Protein AF-A0A812RTJ1-F1 (afdb_monomer_lite)

Structure (mmCIF, N/CA/C/O backbone):
data_AF-A0A812RTJ1-F1
#
_entry.id   AF-A0A812RTJ1-F1
#
loop_
_atom_site.group_PDB
_atom_site.id
_atom_site.type_symbol
_atom_site.label_atom_id
_atom_site.label_alt_id
_atom_site.label_comp_id
_atom_site.label_asym_id
_atom_site.label_entity_id
_atom_site.label_seq_id
_atom_site.pdbx_PDB_ins_code
_atom_site.Cartn_x
_atom_site.Cartn_y
_atom_site.Cartn_z
_atom_site.occupancy
_atom_site.B_iso_or_equiv
_atom_site.auth_seq_id
_atom_site.auth_comp_id
_atom_site.auth_asym_id
_atom_site.auth_atom_id
_atom_site.pdbx_PDB_model_num
ATOM 1 N N . MET A 1 1 ? -7.345 -23.093 25.925 1.00 28.44 1 MET A N 1
ATOM 2 C CA . MET A 1 1 ? -5.955 -22.608 26.034 1.00 28.44 1 MET A CA 1
ATOM 3 C C . MET A 1 1 ? -5.434 -22.456 24.622 1.00 28.44 1 MET A C 1
ATOM 5 O O . MET A 1 1 ? -5.294 -23.461 23.944 1.00 28.44 1 MET A O 1
ATOM 9 N N . VAL A 1 2 ? -5.296 -21.222 24.142 1.00 28.12 2 VAL A N 1
ATOM 10 C CA . VAL A 1 2 ? -4.740 -20.940 22.812 1.00 28.12 2 VAL A CA 1
ATOM 11 C C . VAL A 1 2 ? -3.238 -20.809 23.012 1.00 28.12 2 VAL A C 1
ATOM 13 O O . VAL A 1 2 ? -2.806 -19.924 23.749 1.00 28.12 2 VAL A O 1
ATOM 16 N N . GLU A 1 3 ? -2.457 -21.726 22.445 1.00 28.28 3 GLU A N 1
ATOM 17 C CA . GLU A 1 3 ? -0.999 -21.626 22.463 1.00 28.28 3 GLU A CA 1
ATOM 18 C C . GLU A 1 3 ? -0.592 -20.314 21.791 1.00 28.28 3 GLU A C 1
ATOM 20 O O . GLU A 1 3 ? -0.808 -20.092 20.597 1.00 28.28 3 GLU A O 1
ATOM 25 N N . CYS A 1 4 ? -0.040 -19.405 22.592 1.00 29.67 4 CYS A N 1
ATOM 26 C CA . CYS A 1 4 ? 0.541 -18.167 22.113 1.00 29.67 4 CYS A CA 1
ATOM 27 C C . CYS A 1 4 ? 1.889 -18.522 21.473 1.00 29.67 4 CYS A C 1
ATOM 29 O O . CYS A 1 4 ? 2.929 -18.504 22.127 1.00 29.67 4 CYS A O 1
ATOM 31 N N . GLY A 1 5 ? 1.853 -18.947 20.208 1.00 35.03 5 GLY A N 1
ATOM 32 C CA . GLY A 1 5 ? 3.055 -19.217 19.427 1.00 35.03 5 GLY A CA 1
ATOM 33 C C . GLY A 1 5 ? 3.886 -17.942 19.309 1.00 35.03 5 GLY A C 1
ATOM 34 O O . GLY A 1 5 ? 3.464 -16.976 18.671 1.00 35.03 5 GLY A O 1
ATOM 35 N N . ALA A 1 6 ? 5.051 -17.923 19.952 1.00 38.94 6 ALA A N 1
ATOM 36 C CA . ALA A 1 6 ? 6.029 -16.860 19.783 1.00 38.94 6 ALA A CA 1
ATOM 37 C C . ALA A 1 6 ? 6.521 -16.860 18.325 1.00 38.94 6 ALA A C 1
ATOM 39 O O . ALA A 1 6 ? 7.033 -17.863 17.826 1.00 38.94 6 ALA A O 1
ATOM 40 N N . TYR A 1 7 ? 6.342 -15.738 17.626 1.00 45.91 7 TYR A N 1
ATOM 41 C CA . TYR A 1 7 ? 6.762 -15.581 16.235 1.00 45.91 7 TYR A CA 1
ATOM 42 C C . TYR A 1 7 ? 8.299 -15.523 16.146 1.00 45.91 7 TYR A C 1
ATOM 44 O O . TYR A 1 7 ? 8.921 -14.602 16.677 1.00 45.91 7 TYR A O 1
ATOM 52 N N . CYS A 1 8 ? 8.914 -16.490 15.462 1.00 39.28 8 CYS A N 1
ATOM 53 C CA . CYS A 1 8 ? 10.361 -16.592 15.238 1.00 39.28 8 CYS A CA 1
ATOM 54 C C . CYS A 1 8 ? 10.684 -16.603 13.733 1.00 39.28 8 CYS A C 1
ATOM 56 O O . CYS A 1 8 ? 9.846 -16.994 12.919 1.00 39.28 8 CYS A O 1
ATOM 58 N N . MET A 1 9 ? 11.890 -16.161 13.353 1.00 43.03 9 MET A N 1
ATOM 59 C CA . MET A 1 9 ? 12.404 -16.390 11.995 1.00 43.03 9 MET A CA 1
ATOM 60 C C . MET A 1 9 ? 12.626 -17.887 11.817 1.00 43.03 9 MET A C 1
ATOM 62 O O . MET A 1 9 ? 13.135 -18.518 12.735 1.00 43.03 9 MET A O 1
ATOM 66 N N . LEU A 1 10 ? 12.284 -18.448 10.662 1.00 43.69 10 LEU A N 1
ATOM 67 C CA . LEU A 1 10 ? 12.689 -19.809 10.331 1.00 43.69 10 LEU A CA 1
ATOM 68 C C . LEU A 1 10 ? 13.968 -19.749 9.490 1.00 43.69 10 LEU A C 1
ATOM 70 O O . LEU A 1 10 ? 14.026 -19.011 8.505 1.00 43.69 10 LEU A O 1
ATOM 74 N N . ASP A 1 11 ? 15.006 -20.481 9.888 1.00 45.28 11 ASP A N 1
ATOM 75 C CA . ASP A 1 11 ? 16.217 -20.627 9.079 1.00 45.28 11 ASP A CA 1
ATOM 76 C C . ASP A 1 11 ? 15.928 -21.399 7.769 1.00 45.28 11 ASP A C 1
ATOM 78 O O . ASP A 1 11 ? 14.810 -21.854 7.509 1.00 45.28 11 ASP A O 1
ATOM 82 N N . LYS A 1 12 ? 16.944 -21.574 6.912 1.00 41.06 12 LYS A N 1
ATOM 83 C CA . LYS A 1 12 ? 16.804 -22.330 5.649 1.00 41.06 12 LYS A CA 1
ATOM 84 C C . LYS A 1 12 ? 16.374 -23.795 5.855 1.00 41.06 12 LYS A C 1
ATOM 86 O O . LYS A 1 12 ? 15.945 -24.423 4.890 1.00 41.06 12 LYS A O 1
ATOM 91 N N . ALA A 1 13 ? 16.491 -24.321 7.074 1.00 43.53 13 ALA A N 1
ATOM 92 C CA . ALA A 1 13 ? 16.069 -25.656 7.483 1.00 43.53 13 ALA A CA 1
ATOM 93 C C . ALA A 1 13 ? 14.714 -25.665 8.226 1.00 43.53 13 ALA A C 1
ATOM 95 O O . ALA A 1 13 ? 14.213 -26.738 8.551 1.00 43.53 13 ALA A O 1
ATOM 96 N N . GLY A 1 14 ? 14.086 -24.504 8.443 1.00 46.88 14 GLY A N 1
ATOM 97 C CA . GLY A 1 14 ? 12.792 -24.379 9.107 1.00 46.88 14 GLY A CA 1
ATOM 98 C C . GLY A 1 14 ? 12.855 -24.196 10.627 1.00 46.88 14 GLY A C 1
ATOM 99 O O . GLY A 1 14 ? 11.823 -24.362 11.273 1.00 46.88 14 GLY A O 1
ATOM 100 N N . HIS A 1 15 ? 14.011 -23.874 11.219 1.00 47.31 15 HIS A N 1
ATOM 101 C CA . HIS A 1 15 ? 14.150 -23.738 12.675 1.00 47.31 15 HIS A CA 1
ATOM 102 C C . HIS A 1 15 ? 13.979 -22.298 13.182 1.00 47.31 15 HIS A C 1
ATOM 104 O O . HIS A 1 15 ? 14.508 -21.375 12.561 1.00 47.31 15 HIS A O 1
ATOM 110 N N . PRO A 1 16 ? 13.344 -22.106 14.356 1.00 48.31 16 PRO A N 1
ATOM 111 C CA . PRO A 1 16 ? 13.294 -20.831 15.071 1.00 48.31 16 PRO A CA 1
ATOM 112 C C . PRO A 1 16 ? 14.677 -20.199 15.306 1.00 48.31 16 PRO A C 1
ATOM 114 O O . PRO A 1 16 ? 15.502 -20.747 16.033 1.00 48.31 16 PRO A O 1
ATOM 117 N N . ALA A 1 17 ? 14.912 -19.008 14.761 1.00 45.09 17 ALA A N 1
ATOM 118 C CA . ALA A 1 17 ? 16.099 -18.188 14.978 1.00 45.09 17 ALA A CA 1
ATOM 119 C C . ALA A 1 17 ? 15.727 -16.855 15.650 1.00 45.09 17 ALA A C 1
ATOM 121 O O . ALA A 1 17 ? 14.734 -16.207 15.296 1.00 45.09 17 ALA A O 1
ATOM 122 N N . ALA A 1 18 ? 16.530 -16.443 16.636 1.00 43.53 18 ALA A N 1
ATOM 123 C CA . ALA A 1 18 ? 16.368 -15.166 17.323 1.00 43.53 18 ALA A CA 1
ATOM 124 C C . ALA A 1 18 ? 16.845 -14.004 16.439 1.00 43.53 18 ALA A C 1
ATOM 126 O O . ALA A 1 18 ? 17.802 -14.136 15.676 1.00 43.53 18 ALA A O 1
ATOM 127 N N . PHE A 1 19 ? 16.206 -12.841 16.572 1.00 49.31 19 PHE A N 1
ATOM 128 C CA . PHE A 1 19 ? 16.665 -11.626 15.904 1.00 49.31 19 PHE A CA 1
ATOM 129 C C . PHE A 1 19 ? 17.957 -11.138 16.561 1.00 49.31 19 PHE A C 1
ATOM 131 O O . PHE A 1 19 ? 17.927 -10.542 17.637 1.00 49.31 19 PHE A O 1
ATOM 138 N N . SER A 1 20 ? 19.094 -11.358 15.907 1.00 39.94 20 SER A N 1
ATOM 139 C CA . SER A 1 20 ? 20.307 -10.615 16.222 1.00 39.94 20 SER A CA 1
ATOM 140 C C . SER A 1 20 ? 20.193 -9.204 15.632 1.00 39.94 20 SER A C 1
ATOM 142 O O . SER A 1 20 ? 20.212 -9.028 14.418 1.00 39.94 20 SER A O 1
ATOM 144 N N . ASP A 1 21 ? 20.090 -8.223 16.525 1.00 44.44 21 ASP A N 1
ATOM 145 C CA . ASP A 1 21 ? 20.293 -6.783 16.321 1.00 44.44 21 ASP A CA 1
ATOM 146 C C . ASP A 1 21 ? 19.248 -5.985 15.496 1.00 44.44 21 ASP A C 1
ATOM 148 O O . ASP A 1 21 ? 19.068 -6.114 14.285 1.00 44.44 21 ASP A O 1
ATOM 152 N N . SER A 1 22 ? 18.590 -5.046 16.186 1.00 47.69 22 SER A N 1
ATOM 153 C CA . SER A 1 22 ? 17.555 -4.133 15.674 1.00 47.69 22 SER A CA 1
ATOM 154 C C . SER A 1 22 ? 18.000 -3.209 14.528 1.00 47.69 22 SER A C 1
ATOM 156 O O . SER A 1 22 ? 17.155 -2.717 13.774 1.00 47.69 22 SER A O 1
ATOM 158 N N . ARG A 1 23 ? 19.311 -2.972 14.368 1.00 38.72 23 ARG A N 1
ATOM 159 C CA . ARG A 1 23 ? 19.866 -2.138 13.284 1.00 38.72 23 ARG A CA 1
ATOM 160 C C . ARG A 1 23 ? 19.827 -2.846 11.930 1.00 38.72 23 ARG A C 1
ATOM 162 O O . ARG A 1 23 ? 19.517 -2.212 10.922 1.00 38.72 23 ARG A O 1
ATOM 169 N N . ILE A 1 24 ? 20.044 -4.161 11.925 1.00 45.53 24 ILE A N 1
ATOM 170 C CA . ILE A 1 24 ? 19.994 -5.000 10.720 1.00 45.53 24 ILE A CA 1
ATOM 171 C C . ILE A 1 24 ? 18.556 -5.055 10.184 1.00 45.53 24 ILE A C 1
ATOM 173 O O . ILE A 1 24 ? 18.334 -4.971 8.979 1.00 45.53 24 ILE A O 1
ATOM 177 N N . SER A 1 25 ? 17.555 -5.082 11.071 1.00 51.53 25 SER A N 1
ATOM 178 C CA . SER A 1 25 ? 16.130 -5.063 10.702 1.00 51.53 25 SER A CA 1
ATOM 179 C C . SER A 1 25 ? 15.679 -3.750 10.033 1.00 51.53 25 SER A C 1
ATOM 181 O O . SER A 1 25 ? 14.845 -3.780 9.132 1.00 51.53 25 SER A O 1
ATOM 183 N N . GLN A 1 26 ? 16.241 -2.596 10.413 1.00 50.78 26 GLN A N 1
ATOM 184 C CA . GLN A 1 26 ? 15.876 -1.305 9.804 1.00 50.78 26 GLN A CA 1
ATOM 185 C C . GLN A 1 26 ? 16.560 -1.068 8.457 1.00 50.78 26 GLN A C 1
ATOM 187 O O . GLN A 1 26 ? 15.899 -0.645 7.512 1.00 50.78 26 GLN A O 1
ATOM 192 N N . GLN A 1 27 ? 17.861 -1.365 8.353 1.00 50.72 27 GLN A N 1
ATOM 193 C CA . GLN A 1 27 ? 18.590 -1.258 7.084 1.00 50.72 27 GLN A CA 1
ATOM 194 C C . GLN A 1 27 ? 18.072 -2.263 6.049 1.00 50.72 27 GLN A C 1
ATOM 196 O O . GLN A 1 27 ? 17.922 -1.912 4.884 1.00 50.72 27 GLN A O 1
ATOM 201 N N . SER A 1 28 ? 17.717 -3.480 6.475 1.00 63.44 28 SER A N 1
ATOM 202 C CA . SER A 1 28 ? 17.047 -4.444 5.592 1.00 63.44 28 SER A CA 1
ATOM 203 C C . SER A 1 28 ? 15.638 -3.998 5.194 1.00 63.44 28 SER A C 1
ATOM 205 O O . SER A 1 28 ? 15.206 -4.304 4.088 1.00 63.44 28 SER A O 1
ATOM 207 N N . GLY A 1 29 ? 14.936 -3.245 6.049 1.00 69.69 29 GLY A N 1
ATOM 208 C CA . GLY A 1 29 ? 13.631 -2.657 5.742 1.00 69.69 29 GLY A CA 1
ATOM 209 C C . GLY A 1 29 ? 13.671 -1.683 4.572 1.00 69.69 29 GLY A C 1
ATOM 210 O O . GLY A 1 29 ? 13.017 -1.926 3.562 1.00 69.69 29 GLY A O 1
ATOM 211 N N . SER A 1 30 ? 14.486 -0.631 4.667 1.00 71.94 30 SER A N 1
ATOM 212 C CA . SER A 1 30 ? 14.575 0.384 3.608 1.00 71.94 30 SER A CA 1
ATOM 213 C C . SER A 1 30 ? 15.153 -0.166 2.303 1.00 71.94 30 SER A C 1
ATOM 215 O O . SER A 1 30 ? 14.707 0.205 1.219 1.00 71.94 30 SER A O 1
ATOM 217 N N . GLN A 1 31 ? 16.116 -1.090 2.385 1.00 77.31 31 GLN A N 1
ATOM 218 C CA . GLN A 1 31 ? 16.643 -1.785 1.208 1.00 77.31 31 GLN A CA 1
ATOM 219 C C . GLN A 1 31 ? 15.573 -2.642 0.531 1.00 77.31 31 GLN A C 1
ATOM 221 O O . GLN A 1 31 ? 15.491 -2.668 -0.694 1.00 77.31 31 GLN A O 1
ATOM 226 N N . TYR A 1 32 ? 14.738 -3.323 1.315 1.00 81.50 32 TYR A N 1
ATOM 227 C CA . TYR A 1 32 ? 13.649 -4.131 0.786 1.00 81.50 32 TYR A CA 1
ATOM 228 C C . TYR A 1 32 ? 12.544 -3.268 0.160 1.00 81.50 32 TYR A C 1
ATOM 230 O O . TYR A 1 32 ? 12.065 -3.593 -0.924 1.00 81.50 32 TYR A O 1
ATOM 238 N N . GLU A 1 33 ? 12.179 -2.147 0.785 1.00 84.94 33 GLU A N 1
ATOM 239 C CA . GLU A 1 33 ? 11.261 -1.157 0.202 1.00 84.94 33 GLU A CA 1
ATOM 240 C C . GLU A 1 33 ? 11.794 -0.641 -1.147 1.00 84.94 33 GLU A C 1
ATOM 242 O O . GLU A 1 33 ? 11.082 -0.681 -2.152 1.00 84.94 33 GLU A O 1
ATOM 247 N N . GLY A 1 34 ? 13.075 -0.258 -1.200 1.00 83.75 34 GLY A N 1
ATOM 248 C CA . GLY A 1 34 ? 13.740 0.174 -2.433 1.00 83.75 34 GLY A CA 1
ATOM 249 C C . GLY A 1 34 ? 13.808 -0.917 -3.507 1.00 83.75 34 GLY A C 1
ATOM 250 O O . GLY A 1 34 ? 13.623 -0.629 -4.691 1.00 83.75 34 GLY A O 1
ATOM 251 N N . LEU A 1 35 ? 14.013 -2.176 -3.110 1.00 85.19 35 LEU A N 1
ATOM 252 C CA . LEU A 1 35 ? 13.975 -3.325 -4.014 1.00 85.19 35 LEU A CA 1
ATOM 253 C C . LEU A 1 35 ? 12.579 -3.507 -4.620 1.00 85.19 35 LEU A C 1
ATOM 255 O O . LEU A 1 35 ? 12.465 -3.603 -5.838 1.00 85.19 35 LEU A O 1
ATOM 259 N N . VAL A 1 36 ? 11.526 -3.539 -3.795 1.00 88.69 36 VAL A N 1
ATOM 260 C CA . VAL A 1 36 ? 10.139 -3.682 -4.271 1.00 88.69 36 VAL A CA 1
ATOM 261 C C . VAL A 1 36 ? 9.793 -2.553 -5.236 1.00 88.69 36 VAL A C 1
ATOM 263 O O . VAL A 1 36 ? 9.287 -2.827 -6.323 1.00 88.69 36 VAL A O 1
ATOM 266 N N . ALA A 1 37 ? 10.110 -1.307 -4.868 1.00 89.19 37 ALA A N 1
ATOM 267 C CA . ALA A 1 37 ? 9.892 -0.143 -5.718 1.00 89.19 37 ALA A CA 1
ATOM 268 C C . ALA A 1 37 ? 10.610 -0.297 -7.069 1.00 89.19 37 ALA A C 1
ATOM 270 O O . ALA A 1 37 ? 9.994 -0.116 -8.114 1.00 89.19 37 ALA A O 1
ATOM 271 N N . SER A 1 38 ? 11.871 -0.734 -7.065 1.00 87.81 38 SER A N 1
ATOM 272 C CA . SER A 1 38 ? 12.647 -0.948 -8.293 1.00 87.81 38 SER A CA 1
ATOM 273 C C . SER A 1 38 ? 12.054 -2.047 -9.182 1.00 87.81 38 SER A C 1
ATOM 275 O O . SER A 1 38 ? 11.914 -1.852 -10.383 1.00 87.81 38 SER A O 1
ATOM 277 N N . VAL A 1 39 ? 11.649 -3.185 -8.607 1.00 87.69 39 VAL A N 1
ATOM 278 C CA . VAL A 1 39 ? 11.063 -4.318 -9.353 1.00 87.69 39 VAL A CA 1
ATOM 279 C C . VAL A 1 39 ? 9.803 -3.911 -10.114 1.00 87.69 39 VAL A C 1
ATOM 281 O O . VAL A 1 39 ? 9.578 -4.344 -11.244 1.00 87.69 39 VAL A O 1
ATOM 284 N N . ILE A 1 40 ? 8.967 -3.082 -9.494 1.00 90.62 40 ILE A N 1
ATOM 285 C CA . ILE A 1 40 ? 7.699 -2.657 -10.090 1.00 90.62 40 ILE A CA 1
ATOM 286 C C . ILE A 1 40 ? 7.828 -1.333 -10.855 1.00 90.62 40 ILE A C 1
ATOM 288 O O . ILE A 1 40 ? 6.825 -0.843 -11.361 1.00 90.62 40 ILE A O 1
ATOM 292 N N . ASN A 1 41 ? 9.034 -0.759 -10.958 1.00 89.06 41 ASN A N 1
ATOM 293 C CA . ASN A 1 41 ? 9.267 0.602 -11.459 1.00 89.06 41 ASN A CA 1
ATOM 294 C C . ASN A 1 41 ? 8.369 1.647 -10.767 1.00 89.06 41 ASN A C 1
ATOM 296 O O . ASN A 1 41 ? 7.831 2.552 -11.402 1.00 89.06 41 ASN A O 1
ATOM 300 N N . GLY A 1 42 ? 8.154 1.467 -9.467 1.00 87.56 42 GLY A N 1
ATOM 301 C CA . GLY A 1 42 ? 7.358 2.346 -8.633 1.00 87.56 42 GLY A CA 1
ATOM 302 C C . GLY A 1 42 ? 8.216 3.373 -7.910 1.00 87.56 42 GLY A C 1
ATOM 303 O O . GLY A 1 42 ? 9.418 3.199 -7.705 1.00 87.56 42 GLY A O 1
ATOM 304 N N . HIS A 1 43 ? 7.566 4.444 -7.474 1.00 88.25 43 HIS A N 1
ATOM 305 C CA . HIS A 1 43 ? 8.202 5.504 -6.703 1.00 88.25 43 HIS A CA 1
ATOM 306 C C . HIS A 1 43 ? 7.399 5.796 -5.446 1.00 88.25 43 HIS A C 1
ATOM 308 O O . HIS A 1 43 ? 6.166 5.715 -5.460 1.00 88.25 43 HIS A O 1
ATOM 314 N N . ARG A 1 44 ? 8.103 6.182 -4.378 1.00 89.44 44 ARG A N 1
ATOM 315 C CA . ARG A 1 44 ? 7.469 6.699 -3.170 1.00 89.44 44 ARG A CA 1
ATOM 316 C C . ARG A 1 44 ? 6.703 7.975 -3.508 1.00 89.44 44 ARG A C 1
ATOM 318 O O . ARG A 1 44 ? 7.180 8.822 -4.274 1.00 89.44 44 ARG A O 1
ATOM 325 N N . ARG A 1 45 ? 5.506 8.095 -2.944 1.00 90.50 45 ARG A N 1
ATOM 326 C CA . ARG A 1 45 ? 4.629 9.258 -3.101 1.00 90.50 45 ARG A CA 1
ATOM 327 C C . ARG A 1 45 ? 3.965 9.586 -1.776 1.00 90.50 45 ARG A C 1
ATOM 329 O O . ARG A 1 45 ? 3.781 8.710 -0.931 1.00 90.50 45 ARG A O 1
ATOM 336 N N . LYS A 1 46 ? 3.538 10.838 -1.639 1.00 91.31 46 LYS A N 1
ATOM 337 C CA . LYS A 1 46 ? 2.585 11.229 -0.602 1.00 91.31 46 LYS A CA 1
ATOM 338 C C . LYS A 1 46 ? 1.182 11.190 -1.173 1.00 91.31 46 LYS A C 1
ATOM 340 O O . LYS A 1 46 ? 0.934 11.749 -2.236 1.00 91.31 46 LYS A O 1
ATOM 345 N N . LEU A 1 47 ? 0.273 10.546 -0.461 1.00 92.12 47 LEU A N 1
ATOM 346 C CA . LEU A 1 47 ? -1.155 10.596 -0.720 1.00 92.12 47 LEU A CA 1
ATOM 347 C C . LEU A 1 47 ? -1.760 11.694 0.146 1.00 92.12 47 LEU A C 1
ATOM 349 O O . LEU A 1 47 ? -1.581 11.665 1.362 1.00 92.12 47 LEU A O 1
ATOM 353 N N . LYS A 1 48 ? -2.484 12.626 -0.473 1.00 91.12 48 LYS A N 1
ATOM 354 C CA . LYS A 1 48 ? -3.205 13.695 0.220 1.00 91.12 48 LYS A CA 1
ATOM 355 C C . LYS A 1 48 ? -4.694 13.638 -0.067 1.00 91.12 48 LYS A C 1
ATOM 357 O O . LYS A 1 48 ? -5.071 13.259 -1.167 1.00 91.12 48 LYS A O 1
ATOM 362 N N . ALA A 1 49 ? -5.537 14.006 0.891 1.00 86.44 49 ALA A N 1
ATOM 363 C CA . ALA A 1 49 ? -6.972 14.185 0.660 1.00 86.44 49 ALA A CA 1
ATOM 364 C C . ALA A 1 49 ? -7.292 15.611 0.184 1.00 86.44 49 ALA A C 1
ATOM 366 O O . ALA A 1 49 ? -6.581 16.555 0.520 1.00 86.44 49 ALA A O 1
ATOM 367 N N . VAL A 1 50 ? -8.384 15.770 -0.572 1.00 85.19 50 VAL A N 1
ATOM 368 C CA . VAL A 1 50 ? -8.908 17.098 -0.951 1.00 85.19 50 VAL A CA 1
ATOM 369 C C . VAL A 1 50 ? -9.704 17.723 0.192 1.00 85.19 50 VAL A C 1
ATOM 371 O O . VAL A 1 50 ? -9.702 18.940 0.359 1.00 85.19 50 VAL A O 1
ATOM 374 N N . THR A 1 51 ? -10.411 16.902 0.969 1.00 84.31 51 THR A N 1
ATOM 375 C CA . THR A 1 51 ? -11.269 17.365 2.063 1.00 84.31 51 THR A CA 1
ATOM 376 C C . THR A 1 51 ? -10.700 16.986 3.422 1.00 84.31 51 THR A C 1
ATOM 378 O O . THR A 1 51 ? -10.161 15.887 3.589 1.00 84.31 51 THR A O 1
ATOM 381 N N . PHE A 1 52 ? -10.920 17.855 4.409 1.00 84.12 52 PHE A N 1
ATOM 382 C CA . PHE A 1 52 ? -10.563 17.620 5.808 1.00 84.12 52 PHE A CA 1
ATOM 383 C C . PHE A 1 52 ? -11.184 16.331 6.358 1.00 84.12 52 PHE A C 1
ATOM 385 O O . PHE A 1 52 ? -12.250 15.886 5.924 1.00 84.12 52 PHE A O 1
ATOM 392 N N . GLN A 1 53 ? -10.504 15.736 7.335 1.00 86.31 53 GLN A N 1
ATOM 393 C CA . GLN A 1 53 ? -11.006 14.575 8.058 1.00 86.31 53 GLN A CA 1
ATOM 394 C C . GLN A 1 53 ? -12.115 14.985 9.031 1.00 86.31 53 GLN A C 1
ATOM 396 O O . GLN A 1 53 ? -11.941 15.889 9.849 1.00 86.31 53 GLN A O 1
ATOM 401 N N . GLU A 1 54 ? -13.243 14.279 8.997 1.00 88.62 54 GLU A N 1
ATOM 402 C CA . GLU A 1 54 ? -14.322 14.505 9.956 1.00 88.62 54 GLU A CA 1
ATOM 403 C C . GLU A 1 54 ? -13.949 14.006 11.363 1.00 88.62 54 GLU A C 1
ATOM 405 O O . GLU A 1 54 ? -13.234 13.015 11.536 1.00 88.62 54 GLU A O 1
ATOM 410 N N . ALA A 1 55 ? -14.490 14.646 12.405 1.00 88.56 55 ALA A N 1
ATOM 411 C CA . ALA A 1 55 ? -14.186 14.312 13.803 1.00 88.56 55 ALA A CA 1
ATOM 412 C C . ALA A 1 55 ? -14.493 12.843 14.171 1.00 88.56 55 ALA A C 1
ATOM 414 O O . ALA A 1 55 ? -13.786 12.230 14.980 1.00 88.56 55 ALA A O 1
ATOM 415 N N . GLY A 1 56 ? -15.537 12.266 13.565 1.00 90.44 56 GLY A N 1
ATOM 416 C CA . GLY A 1 56 ? -15.893 10.857 13.735 1.00 90.44 56 GLY A CA 1
ATOM 417 C C . GLY A 1 56 ? -14.844 9.920 13.135 1.00 90.44 56 GLY A C 1
ATOM 418 O O . GLY A 1 56 ? -14.376 9.007 13.817 1.00 90.44 56 GLY A O 1
ATOM 419 N N . GLU A 1 57 ? -14.412 10.189 11.900 1.00 88.75 57 GLU A N 1
ATOM 420 C CA . GLU A 1 57 ? -13.339 9.442 11.232 1.00 88.75 57 GLU A CA 1
ATOM 421 C C . GLU A 1 57 ? -12.038 9.521 12.038 1.00 88.75 57 GLU A C 1
ATOM 423 O O . GLU A 1 57 ? -11.414 8.494 12.302 1.00 88.75 57 GLU A O 1
ATOM 428 N N . ARG A 1 58 ? -11.671 10.717 12.516 1.00 89.25 58 ARG A N 1
ATOM 429 C CA . ARG A 1 58 ? -10.484 10.926 13.355 1.00 89.25 58 ARG A CA 1
ATOM 430 C C . ARG A 1 58 ? -10.505 10.047 14.604 1.00 89.25 58 ARG A C 1
ATOM 432 O O . ARG A 1 58 ? -9.517 9.392 14.931 1.00 89.25 58 ARG A O 1
ATOM 439 N N . THR A 1 59 ? -11.645 10.003 15.291 1.00 91.19 59 THR A N 1
ATOM 440 C CA . THR A 1 59 ? -11.825 9.187 16.499 1.00 91.19 59 THR A CA 1
ATOM 441 C C . THR A 1 59 ? -11.692 7.695 16.186 1.00 91.19 59 THR A C 1
ATOM 443 O O . THR A 1 59 ? -11.049 6.960 16.938 1.00 91.19 59 THR A O 1
ATOM 446 N N . GLN A 1 60 ? -12.250 7.246 15.058 1.00 91.25 60 GLN A N 1
ATOM 447 C CA . GLN A 1 60 ? -12.116 5.863 14.595 1.00 91.25 60 GLN A CA 1
ATOM 448 C C . GLN A 1 60 ? -10.662 5.512 14.262 1.00 91.25 60 GLN A C 1
ATOM 450 O O . GLN A 1 60 ? -10.168 4.484 14.720 1.00 91.25 60 GLN A O 1
ATOM 455 N N . VAL A 1 61 ? -9.951 6.365 13.519 1.00 89.94 61 VAL A N 1
ATOM 456 C CA . VAL A 1 61 ? -8.536 6.147 13.174 1.00 89.94 61 VAL A CA 1
ATOM 457 C C . VAL A 1 61 ? -7.671 6.077 14.432 1.00 89.94 61 VAL A C 1
ATOM 459 O O . VAL A 1 61 ? -6.839 5.180 14.553 1.00 89.94 61 VAL A O 1
ATOM 462 N N . GLU A 1 62 ? -7.898 6.950 15.413 1.00 91.06 62 GLU A N 1
ATOM 463 C CA . GLU A 1 62 ? -7.180 6.899 16.691 1.00 91.06 62 GLU A CA 1
ATOM 464 C C . GLU A 1 62 ? -7.482 5.623 17.495 1.00 91.06 62 GLU A C 1
ATOM 466 O O . GLU A 1 62 ? -6.581 5.047 18.113 1.00 91.06 62 GLU A O 1
ATOM 471 N N . ALA A 1 63 ? -8.718 5.118 17.459 1.00 93.25 63 ALA A N 1
ATOM 472 C CA . ALA A 1 63 ? -9.054 3.828 18.062 1.00 93.25 63 ALA A CA 1
ATOM 473 C C . ALA A 1 63 ? -8.333 2.661 17.360 1.00 93.25 63 ALA A C 1
ATOM 475 O O . ALA A 1 63 ? -7.756 1.801 18.032 1.00 93.25 63 ALA A O 1
ATOM 476 N N . LEU A 1 64 ? -8.287 2.667 16.023 1.00 93.44 64 LEU A N 1
ATOM 477 C CA . LEU A 1 64 ? -7.560 1.669 15.234 1.00 93.44 64 LEU A CA 1
ATOM 478 C C . LEU A 1 64 ? -6.054 1.715 15.516 1.00 93.44 64 LEU A C 1
ATOM 480 O O . LEU A 1 64 ? -5.449 0.670 15.752 1.00 93.44 64 LEU A O 1
ATOM 484 N N . LYS A 1 65 ? -5.453 2.911 15.587 1.00 93.00 65 LYS A N 1
ATOM 485 C CA . LYS A 1 65 ? -4.043 3.095 15.973 1.00 93.00 65 LYS A CA 1
ATOM 486 C C . LYS A 1 65 ? -3.752 2.478 17.335 1.00 93.00 65 LYS A C 1
ATOM 488 O O . LYS A 1 65 ? -2.763 1.763 17.476 1.00 93.00 65 LYS A O 1
ATOM 493 N N . LYS A 1 66 ? -4.611 2.715 18.332 1.00 94.38 66 LYS A N 1
ATOM 494 C CA . LYS A 1 66 ? -4.467 2.121 19.671 1.00 94.38 66 LYS A CA 1
ATOM 495 C C . LYS A 1 66 ? -4.589 0.597 19.643 1.00 94.38 66 LYS A C 1
ATOM 497 O O . LYS A 1 66 ? -3.785 -0.068 20.292 1.00 94.38 66 LYS A O 1
ATOM 502 N N . SER A 1 67 ? -5.534 0.058 18.873 1.00 95.25 67 SER A N 1
ATOM 503 C CA . SER A 1 67 ? -5.730 -1.389 18.709 1.00 95.25 67 SER A CA 1
ATOM 504 C C . SER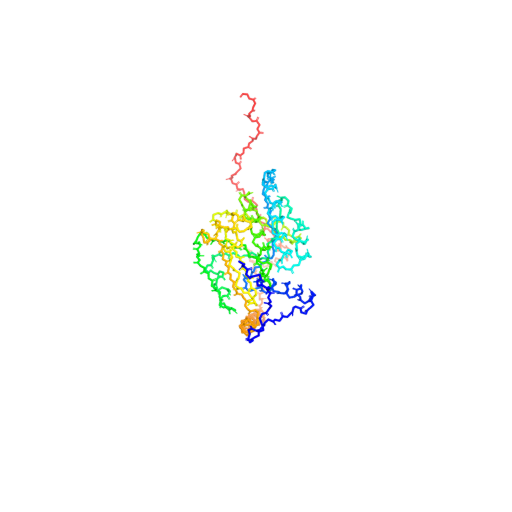 A 1 67 ? -4.513 -2.060 18.061 1.00 95.25 67 SER A C 1
ATOM 506 O O . SER A 1 67 ? -3.929 -2.987 18.621 1.00 95.25 67 SER A O 1
ATOM 508 N N . VAL A 1 68 ? -4.040 -1.516 16.936 1.00 93.94 68 VAL A N 1
ATOM 509 C CA . VAL A 1 68 ? -2.842 -1.999 16.230 1.00 93.94 68 VAL A CA 1
ATOM 510 C C . VAL A 1 68 ? -1.600 -1.859 17.107 1.00 93.94 68 VAL A C 1
ATOM 512 O O . VAL A 1 68 ? -0.773 -2.768 17.152 1.00 93.94 68 VAL A O 1
ATOM 515 N N . ALA A 1 69 ? -1.463 -0.751 17.839 1.00 93.88 69 ALA A N 1
ATOM 516 C CA . ALA A 1 69 ? -0.361 -0.566 18.771 1.00 93.88 69 ALA A CA 1
ATOM 517 C C . ALA A 1 69 ? -0.369 -1.645 19.858 1.00 93.88 69 ALA A C 1
ATOM 519 O O . ALA A 1 69 ? 0.666 -2.264 20.079 1.00 93.88 69 ALA A O 1
ATOM 520 N N . ALA A 1 70 ? -1.514 -1.907 20.497 1.00 93.81 70 ALA A N 1
ATOM 521 C CA . ALA A 1 70 ? -1.646 -2.957 21.506 1.00 93.81 70 ALA A CA 1
ATOM 522 C C . ALA A 1 70 ? -1.282 -4.340 20.940 1.00 93.81 70 ALA A C 1
ATOM 524 O O . ALA A 1 70 ? -0.464 -5.043 21.532 1.00 93.81 70 ALA A O 1
ATOM 525 N N . PHE A 1 71 ? -1.793 -4.671 19.751 1.00 92.81 71 PHE A N 1
ATOM 526 C CA . PHE A 1 71 ? -1.463 -5.910 19.048 1.00 92.81 71 PHE A CA 1
ATOM 527 C C . PHE A 1 71 ? 0.047 -6.058 18.803 1.00 92.81 71 PHE A C 1
ATOM 529 O O . PHE A 1 71 ? 0.628 -7.109 19.067 1.00 92.81 71 PHE A O 1
ATOM 536 N N . LEU A 1 72 ? 0.720 -4.999 18.343 1.00 89.38 72 LEU A N 1
ATOM 537 C CA . LEU A 1 72 ? 2.164 -5.031 18.099 1.00 89.38 72 LEU A CA 1
ATOM 538 C C . LEU A 1 72 ? 2.995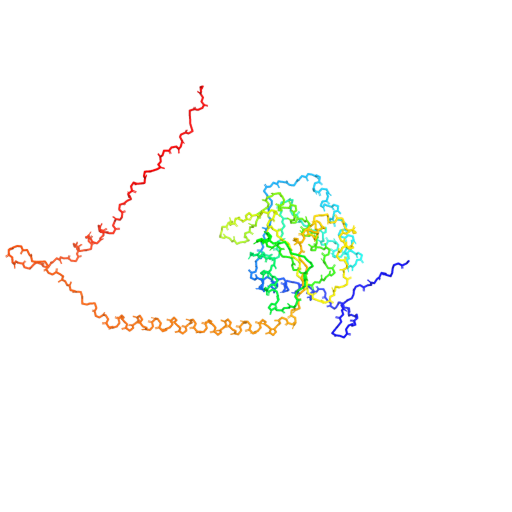 -5.073 19.386 1.00 89.38 72 LEU A C 1
ATOM 540 O O . LEU A 1 72 ? 4.074 -5.664 19.365 1.00 89.38 72 LEU A O 1
ATOM 544 N N . ARG A 1 73 ? 2.525 -4.487 20.497 1.00 90.75 73 ARG A N 1
ATOM 545 C CA . ARG A 1 73 ? 3.195 -4.640 21.803 1.00 90.75 73 ARG A CA 1
ATOM 546 C C . ARG A 1 73 ? 3.197 -6.092 22.248 1.00 90.75 73 ARG A C 1
ATOM 548 O O . ARG A 1 73 ? 4.243 -6.605 22.626 1.00 90.75 73 ARG A O 1
ATOM 555 N N . GLU A 1 74 ? 2.046 -6.750 22.134 1.00 87.44 74 GLU A N 1
ATOM 556 C CA . GLU A 1 74 ? 1.884 -8.154 22.509 1.00 87.44 74 GLU A CA 1
ATOM 557 C C . GLU A 1 74 ? 2.699 -9.089 21.604 1.00 87.44 74 GLU A C 1
ATOM 559 O O . GLU A 1 74 ? 3.328 -10.028 22.085 1.00 87.44 74 GLU A O 1
ATOM 564 N N . ARG A 1 75 ? 2.685 -8.852 20.285 1.00 83.06 75 ARG A N 1
ATOM 565 C CA . ARG A 1 75 ? 3.228 -9.809 19.305 1.00 83.06 75 ARG A CA 1
ATOM 566 C C . ARG A 1 75 ? 4.638 -9.510 18.815 1.00 83.06 75 ARG A C 1
ATOM 568 O O . ARG A 1 75 ? 5.256 -10.394 18.221 1.00 83.06 75 ARG A O 1
ATOM 575 N N . VAL A 1 76 ? 5.137 -8.292 19.013 1.00 83.19 76 VAL A N 1
ATOM 576 C CA . VAL A 1 76 ? 6.421 -7.847 18.453 1.00 83.19 76 VAL A CA 1
ATOM 577 C C . VAL A 1 76 ? 7.303 -7.196 19.511 1.00 83.19 76 VAL A C 1
ATOM 579 O O . VAL A 1 76 ? 8.354 -7.741 19.832 1.00 83.19 76 VAL A O 1
ATOM 582 N N . SER A 1 77 ? 6.930 -6.010 20.003 1.00 85.06 77 SER A N 1
ATOM 583 C CA . SER A 1 77 ? 7.642 -5.285 21.068 1.00 85.06 77 SER A CA 1
ATOM 584 C C . SER A 1 77 ? 6.911 -4.003 21.477 1.00 85.06 77 SER A C 1
ATOM 586 O O . SER A 1 77 ? 6.200 -3.394 20.672 1.00 85.06 77 SER A O 1
ATOM 588 N N . ASP A 1 78 ? 7.196 -3.505 22.683 1.00 84.94 78 ASP A N 1
ATOM 589 C CA . ASP A 1 78 ? 6.710 -2.198 23.147 1.00 84.94 78 ASP A CA 1
ATOM 590 C C . ASP A 1 78 ? 7.083 -1.050 22.203 1.00 84.94 78 ASP A C 1
ATOM 592 O O . ASP A 1 78 ? 6.243 -0.202 21.882 1.00 84.94 78 ASP A O 1
ATOM 596 N N . ASN A 1 79 ? 8.317 -1.066 21.689 1.00 85.81 79 ASN A N 1
ATOM 597 C CA . ASN A 1 79 ? 8.810 -0.083 20.725 1.00 85.81 79 ASN A CA 1
ATOM 598 C C . ASN A 1 79 ? 7.998 -0.094 19.421 1.00 85.81 79 ASN A C 1
ATOM 600 O O . ASN A 1 79 ? 7.726 0.968 18.862 1.00 85.81 79 ASN A O 1
ATOM 604 N N . ALA A 1 80 ? 7.584 -1.269 18.932 1.00 84.62 80 ALA A N 1
ATOM 605 C CA . ALA A 1 80 ? 6.736 -1.370 17.744 1.00 84.62 80 ALA A CA 1
ATOM 606 C C . ALA A 1 80 ? 5.367 -0.715 17.979 1.00 84.62 80 ALA A C 1
ATOM 608 O O . ALA A 1 80 ? 4.907 0.071 17.149 1.00 84.62 80 ALA A O 1
ATOM 609 N N . GLY A 1 81 ? 4.754 -0.959 19.141 1.00 88.00 81 GLY A N 1
ATOM 610 C CA . GLY A 1 81 ? 3.499 -0.305 19.513 1.00 88.00 81 GLY A CA 1
ATOM 611 C C . GLY A 1 81 ? 3.635 1.212 19.669 1.00 88.00 81 GLY A C 1
ATOM 612 O O . GLY A 1 81 ? 2.788 1.962 19.188 1.00 88.00 81 GLY A O 1
ATOM 613 N N . GLN A 1 82 ? 4.717 1.693 20.291 1.00 88.44 82 GLN A N 1
ATOM 614 C CA . GLN A 1 82 ? 4.988 3.132 20.406 1.00 88.44 82 GLN A CA 1
ATOM 615 C C . GLN A 1 82 ? 5.163 3.801 19.038 1.00 88.44 82 GLN A C 1
ATOM 617 O O . GLN A 1 82 ? 4.618 4.881 18.825 1.00 88.44 82 GLN A O 1
ATOM 622 N N . ARG A 1 83 ? 5.850 3.153 18.088 1.00 86.31 83 ARG A N 1
ATOM 623 C CA . ARG A 1 83 ? 6.016 3.676 16.721 1.00 86.31 83 ARG A CA 1
ATOM 624 C C . ARG A 1 83 ? 4.689 3.874 15.998 1.00 86.31 83 ARG A C 1
ATOM 626 O O . ARG A 1 83 ? 4.536 4.876 15.311 1.00 86.31 83 ARG A O 1
ATOM 633 N N . VAL A 1 84 ? 3.728 2.966 16.166 1.00 87.69 84 VAL A N 1
ATOM 634 C CA . VAL A 1 84 ? 2.393 3.123 15.561 1.00 87.69 84 VAL A CA 1
ATOM 635 C C . VAL A 1 84 ? 1.634 4.306 16.153 1.00 87.69 84 VAL A C 1
ATOM 637 O O . VAL A 1 84 ? 0.990 5.046 15.415 1.00 87.69 84 VAL A O 1
ATOM 640 N N . LEU A 1 85 ? 1.740 4.530 17.464 1.00 87.75 85 LEU A N 1
ATOM 641 C CA . LEU A 1 85 ? 1.115 5.693 18.100 1.00 87.75 85 LEU A CA 1
ATOM 642 C C . LEU A 1 85 ? 1.785 7.006 17.684 1.00 87.75 85 LEU A C 1
ATOM 644 O O . LEU A 1 85 ? 1.094 7.996 17.458 1.00 87.75 85 LEU A O 1
ATOM 648 N N . ALA A 1 86 ? 3.115 6.992 17.564 1.00 82.06 86 ALA A N 1
ATOM 649 C CA . ALA A 1 86 ? 3.916 8.143 17.167 1.00 82.06 86 ALA A CA 1
ATOM 650 C C . ALA A 1 86 ? 3.812 8.468 15.670 1.00 82.06 86 ALA A C 1
ATOM 652 O O . ALA A 1 86 ? 4.143 9.585 15.276 1.00 82.06 86 ALA A O 1
ATOM 653 N N . ARG A 1 87 ? 3.361 7.527 14.826 1.00 72.62 87 ARG A N 1
ATOM 654 C CA . ARG A 1 87 ? 3.080 7.814 13.417 1.00 72.62 87 ARG A CA 1
ATOM 655 C C . ARG A 1 87 ? 1.964 8.854 13.334 1.00 72.62 87 ARG A C 1
ATOM 657 O O . ARG A 1 87 ? 0.787 8.576 13.588 1.00 72.62 87 ARG A O 1
ATOM 664 N N . GLY A 1 88 ? 2.374 10.063 12.965 1.00 56.94 88 GLY A N 1
ATOM 665 C CA . GLY A 1 88 ? 1.500 11.109 12.476 1.00 56.94 88 GLY A CA 1
ATOM 666 C C . GLY A 1 88 ? 1.027 10.710 11.092 1.00 56.94 88 GLY A C 1
ATOM 667 O O . GLY A 1 88 ? 1.628 11.086 10.096 1.00 56.94 88 GLY A O 1
ATOM 668 N N . PHE A 1 89 ? -0.034 9.915 11.028 1.00 63.16 89 PHE A N 1
ATOM 669 C CA . PHE A 1 89 ? -0.917 10.011 9.878 1.00 63.16 89 PHE A CA 1
ATOM 670 C C . PHE A 1 89 ? -1.497 11.415 9.974 1.00 63.16 89 PHE A C 1
ATOM 672 O O . PHE A 1 89 ? -2.313 11.679 10.861 1.00 63.16 89 PHE A O 1
ATOM 679 N N . GLY A 1 90 ? -0.942 12.346 9.194 1.00 56.06 90 GLY A N 1
ATOM 680 C CA . GLY A 1 90 ? -1.489 13.690 9.119 1.00 56.06 90 GLY A CA 1
ATOM 681 C C . GLY A 1 90 ? -2.960 13.546 8.763 1.00 56.06 90 GLY A C 1
ATOM 682 O O . GLY A 1 90 ? -3.317 12.654 7.998 1.00 56.06 90 GLY A O 1
ATOM 683 N N . GLU A 1 91 ? -3.821 14.383 9.334 1.00 62.75 91 GLU A N 1
ATOM 684 C CA . GLU A 1 91 ? -5.283 14.322 9.148 1.00 62.75 91 GLU A CA 1
ATOM 685 C C . GLU A 1 91 ? -5.688 14.248 7.650 1.00 62.75 91 GLU A C 1
ATOM 687 O O . GLU A 1 91 ? -6.773 13.783 7.284 1.00 62.75 91 GLU A O 1
ATOM 692 N N . GLU A 1 92 ? -4.760 14.629 6.769 1.00 69.56 92 GLU A N 1
ATOM 693 C CA . GLU A 1 92 ? -4.909 14.701 5.325 1.00 69.56 92 GLU A CA 1
ATOM 694 C C . GLU A 1 92 ? -3.803 14.000 4.530 1.00 69.56 92 GLU A C 1
ATOM 696 O O . GLU A 1 92 ? -3.874 14.054 3.308 1.00 69.56 92 GLU A O 1
ATOM 701 N N . GLU A 1 93 ? -2.796 13.366 5.152 1.00 87.12 93 GLU A N 1
ATOM 702 C CA . GLU A 1 93 ? -1.680 12.769 4.402 1.00 87.12 93 GLU A CA 1
ATOM 703 C C . GLU A 1 93 ? -1.188 11.408 4.910 1.00 87.12 93 GLU A C 1
ATOM 705 O O . GLU A 1 93 ? -1.130 11.131 6.111 1.00 87.12 93 GLU A O 1
ATOM 710 N N . ALA A 1 94 ? -0.787 10.560 3.962 1.00 89.81 94 ALA A N 1
ATOM 711 C CA . ALA A 1 94 ? -0.114 9.292 4.213 1.00 89.81 94 ALA A CA 1
ATOM 712 C C . ALA A 1 94 ? 1.009 9.063 3.197 1.00 89.81 94 ALA A C 1
ATOM 714 O O . ALA A 1 94 ? 0.874 9.376 2.015 1.00 89.81 94 ALA A O 1
ATOM 715 N N . ASP A 1 95 ? 2.106 8.463 3.647 1.00 89.81 95 ASP A N 1
ATOM 716 C CA . ASP A 1 95 ? 3.117 7.922 2.743 1.00 89.81 95 ASP A CA 1
ATOM 717 C C . ASP A 1 95 ? 2.579 6.681 2.014 1.00 89.81 95 ASP A C 1
ATOM 719 O O . ASP A 1 95 ? 1.826 5.890 2.593 1.00 89.81 95 ASP A O 1
ATOM 723 N N . VAL A 1 96 ? 3.001 6.500 0.766 1.00 92.38 96 VAL A N 1
ATOM 724 C CA . VAL A 1 96 ? 2.840 5.264 -0.008 1.00 92.38 96 VAL A CA 1
ATOM 725 C C . VAL A 1 96 ? 4.233 4.801 -0.420 1.00 92.38 96 VAL A C 1
ATOM 727 O O . VAL A 1 96 ? 4.947 5.565 -1.077 1.00 92.38 96 VAL A O 1
ATOM 730 N N . ASP A 1 97 ? 4.627 3.579 -0.048 1.00 92.62 97 ASP A N 1
ATOM 731 C CA . ASP A 1 97 ? 6.000 3.101 -0.295 1.00 92.62 97 ASP A CA 1
ATOM 732 C C . ASP A 1 97 ? 6.334 3.070 -1.793 1.00 92.62 97 ASP A C 1
ATOM 734 O O . ASP A 1 97 ? 7.419 3.492 -2.198 1.00 92.62 97 ASP A O 1
ATOM 738 N N . ALA A 1 98 ? 5.398 2.598 -2.621 1.00 93.94 98 ALA A N 1
ATOM 739 C CA . ALA A 1 98 ? 5.517 2.639 -4.070 1.00 93.94 98 ALA A CA 1
ATOM 740 C C . ALA A 1 98 ? 4.149 2.737 -4.759 1.00 93.94 98 ALA A C 1
ATOM 742 O O . ALA A 1 98 ? 3.170 2.126 -4.336 1.00 93.94 98 ALA A O 1
ATOM 743 N N . VAL A 1 99 ? 4.089 3.474 -5.865 1.00 94.81 99 VAL A N 1
ATOM 744 C CA . VAL A 1 99 ? 2.908 3.538 -6.737 1.00 94.81 99 VAL A CA 1
ATOM 745 C C . VAL A 1 99 ? 3.193 2.800 -8.036 1.00 94.81 99 VAL A C 1
ATOM 747 O O . VAL A 1 99 ? 4.209 3.054 -8.679 1.00 94.81 99 VAL A O 1
ATOM 750 N N . PHE A 1 100 ? 2.288 1.906 -8.428 1.00 94.50 100 PHE A N 1
ATOM 751 C CA . PHE A 1 100 ? 2.347 1.182 -9.693 1.00 94.50 100 PHE A CA 1
ATOM 752 C C . PHE A 1 100 ? 1.189 1.595 -10.605 1.00 94.50 100 PHE A C 1
ATOM 754 O O . PHE A 1 100 ? 0.021 1.466 -10.234 1.00 94.50 100 PHE A O 1
ATOM 761 N N . HIS A 1 101 ? 1.501 2.058 -11.814 1.00 93.75 101 HIS A N 1
ATOM 762 C CA . HIS A 1 101 ? 0.498 2.387 -12.827 1.00 93.75 101 HIS A CA 1
ATOM 763 C C . HIS A 1 101 ? 0.266 1.186 -13.740 1.00 93.75 101 HIS A C 1
ATOM 765 O O . HIS A 1 101 ? 1.144 0.791 -14.503 1.00 93.75 101 HIS A O 1
ATOM 771 N N . GLY A 1 102 ? -0.926 0.608 -13.655 1.00 92.31 102 GLY A N 1
ATOM 772 C CA . GLY A 1 102 ? -1.294 -0.588 -14.394 1.00 92.31 102 GLY A CA 1
ATOM 773 C C . GLY A 1 102 ? -2.316 -1.429 -13.647 1.00 92.31 102 GLY A C 1
ATOM 774 O O . GLY A 1 102 ? -2.774 -1.089 -12.552 1.00 92.31 102 GLY A O 1
ATOM 775 N N . SER A 1 103 ? -2.677 -2.550 -14.259 1.00 93.00 103 SER A N 1
ATOM 776 C CA . SER A 1 103 ? -3.578 -3.506 -13.637 1.00 93.00 103 SER A CA 1
ATOM 777 C C . SER A 1 103 ? -2.851 -4.374 -12.616 1.00 93.00 103 SER A C 1
ATOM 779 O O . SER A 1 103 ? -1.628 -4.529 -12.612 1.00 93.00 103 SER A O 1
ATOM 781 N N . PHE A 1 104 ? -3.632 -5.047 -11.783 1.00 92.06 104 PHE A N 1
ATOM 782 C CA . PHE A 1 104 ? -3.123 -6.084 -10.899 1.00 92.06 104 PHE A CA 1
ATOM 783 C C . PHE A 1 104 ? -2.415 -7.235 -11.624 1.00 92.06 104 PHE A C 1
ATOM 785 O O . PHE A 1 104 ? -1.488 -7.831 -11.073 1.00 92.06 104 PHE A O 1
ATOM 792 N N . LYS A 1 105 ? -2.840 -7.548 -12.854 1.00 90.19 105 LYS A N 1
ATOM 793 C CA . LYS A 1 105 ? -2.192 -8.559 -13.693 1.00 90.19 105 LYS A CA 1
ATOM 794 C C . LYS A 1 105 ? -0.791 -8.105 -14.098 1.00 90.19 105 LYS A C 1
ATOM 796 O O . LYS A 1 105 ? 0.137 -8.908 -14.046 1.00 90.19 105 LYS A O 1
ATOM 801 N N . ASP A 1 106 ? -0.635 -6.830 -14.443 1.00 91.75 106 ASP A N 1
ATOM 802 C CA . ASP A 1 106 ? 0.655 -6.254 -14.831 1.00 91.75 106 ASP A CA 1
ATOM 803 C C . ASP A 1 106 ? 1.607 -6.205 -13.632 1.00 91.75 106 ASP A C 1
ATOM 805 O O . ASP A 1 106 ? 2.762 -6.620 -13.742 1.00 91.75 106 ASP A O 1
ATOM 809 N N . LEU A 1 107 ? 1.097 -5.804 -12.460 1.00 91.50 107 LEU A N 1
ATOM 810 C CA . LEU A 1 107 ? 1.853 -5.836 -11.208 1.00 91.50 107 LEU A CA 1
ATOM 811 C C . LEU A 1 107 ? 2.335 -7.256 -10.893 1.00 91.50 107 LEU A C 1
ATOM 813 O O . LEU A 1 107 ? 3.509 -7.469 -10.594 1.00 91.50 107 LEU A O 1
ATOM 817 N N . LEU A 1 108 ? 1.435 -8.240 -10.985 1.00 89.31 108 LEU A N 1
ATOM 818 C CA . LEU A 1 108 ? 1.773 -9.637 -10.741 1.00 89.31 108 LEU A CA 1
ATOM 819 C C . LEU A 1 108 ? 2.809 -10.145 -11.748 1.00 89.31 108 LEU A C 1
ATOM 821 O O . LEU A 1 108 ? 3.738 -10.844 -11.358 1.00 89.31 108 LEU A O 1
ATOM 825 N N . SER A 1 109 ? 2.688 -9.765 -13.022 1.00 89.19 109 SER A N 1
ATOM 826 C CA . SER A 1 109 ? 3.673 -10.105 -14.048 1.00 89.19 109 SER A CA 1
ATOM 827 C C . SER A 1 109 ? 5.054 -9.547 -13.717 1.00 89.19 109 SER A C 1
ATOM 829 O O . SER A 1 109 ? 6.034 -10.254 -13.919 1.00 89.19 109 SER A O 1
ATOM 831 N N . LYS A 1 110 ? 5.146 -8.313 -13.203 1.00 89.56 110 LYS A N 1
ATOM 832 C CA . LYS A 1 110 ? 6.417 -7.700 -12.784 1.00 89.56 110 LYS A CA 1
ATOM 833 C C . LYS A 1 110 ? 7.030 -8.417 -11.590 1.00 89.56 110 LYS A C 1
ATOM 835 O O . LYS A 1 110 ? 8.198 -8.782 -11.631 1.00 89.56 110 LYS A O 1
ATOM 840 N N . LEU A 1 111 ? 6.234 -8.692 -10.558 1.00 87.56 111 LEU A N 1
ATOM 841 C CA . LEU A 1 111 ? 6.705 -9.449 -9.395 1.00 87.56 111 LEU A CA 1
ATOM 842 C C . LEU A 1 111 ? 7.143 -10.869 -9.794 1.00 87.56 111 LEU A C 1
ATOM 844 O O . LEU A 1 111 ? 8.191 -11.332 -9.348 1.00 87.56 111 LEU A O 1
ATOM 848 N N . ASN A 1 112 ? 6.412 -11.520 -10.704 1.00 85.44 112 ASN A N 1
ATOM 849 C CA . ASN A 1 112 ? 6.728 -12.863 -11.195 1.00 85.44 112 ASN A CA 1
ATOM 850 C C . ASN A 1 112 ? 8.046 -12.981 -11.972 1.00 85.44 112 ASN A C 1
ATOM 852 O O . ASN A 1 112 ? 8.545 -14.092 -12.127 1.00 85.44 112 ASN A O 1
ATOM 856 N N . GLN A 1 113 ? 8.646 -11.866 -12.398 1.00 82.81 113 GLN A N 1
ATOM 857 C CA . GLN A 1 113 ? 9.992 -11.871 -12.984 1.00 82.81 113 GLN A CA 1
ATOM 858 C C . GLN A 1 113 ? 11.077 -12.204 -11.952 1.00 82.81 113 GLN A C 1
ATOM 860 O O . GLN A 1 113 ? 12.143 -12.679 -12.320 1.00 82.81 113 GLN A O 1
ATOM 865 N N . VAL A 1 114 ? 10.815 -11.974 -10.662 1.00 74.06 114 VAL A N 1
ATOM 866 C CA . VAL A 1 114 ? 11.815 -12.108 -9.588 1.00 74.06 114 VAL A CA 1
ATOM 867 C C . VAL A 1 114 ? 11.406 -13.085 -8.486 1.00 74.06 114 VAL A C 1
ATOM 869 O O . VAL A 1 114 ? 12.250 -13.526 -7.708 1.00 74.06 114 VAL A O 1
ATOM 872 N N . THR A 1 115 ? 10.127 -13.441 -8.380 1.00 70.75 115 THR A N 1
ATOM 873 C CA . THR A 1 115 ? 9.603 -14.314 -7.318 1.00 70.75 115 THR A CA 1
ATOM 874 C C . THR A 1 115 ? 8.272 -14.929 -7.719 1.00 70.75 115 THR A C 1
ATOM 876 O O . THR A 1 115 ? 7.535 -14.338 -8.481 1.00 70.75 115 THR A O 1
ATOM 879 N N . GLU A 1 116 ? 7.876 -16.060 -7.143 1.00 69.62 116 GLU A N 1
ATOM 880 C CA . GLU A 1 116 ? 6.494 -16.529 -7.283 1.00 69.62 116 GLU A CA 1
ATOM 881 C C . GLU A 1 116 ? 5.571 -15.691 -6.383 1.00 69.62 116 GLU A C 1
ATOM 883 O O . GLU A 1 116 ? 5.638 -15.780 -5.153 1.00 69.62 116 GLU A O 1
ATOM 888 N N . ALA A 1 117 ? 4.698 -14.884 -6.983 1.00 68.75 117 ALA A N 1
ATOM 889 C CA . ALA A 1 117 ? 3.658 -14.153 -6.274 1.00 68.75 117 ALA A CA 1
ATOM 890 C C . ALA A 1 117 ? 2.305 -14.870 -6.414 1.00 68.75 117 ALA A C 1
ATOM 892 O O . ALA A 1 117 ? 1.895 -15.295 -7.494 1.00 68.75 117 ALA A O 1
ATOM 893 N N . LYS A 1 118 ? 1.595 -15.007 -5.288 1.00 65.12 118 LYS A N 1
ATOM 894 C CA . LYS A 1 118 ? 0.257 -15.609 -5.219 1.00 65.12 118 LYS A CA 1
ATOM 895 C C . LYS A 1 118 ? -0.760 -14.539 -4.881 1.00 65.12 118 LYS A C 1
ATOM 897 O O . LYS A 1 118 ? -0.499 -13.698 -4.034 1.00 65.12 118 LYS A O 1
ATOM 902 N N . VAL A 1 119 ? -1.920 -14.597 -5.520 1.00 67.19 119 VAL A N 1
ATOM 903 C CA . VAL A 1 119 ? -3.026 -13.668 -5.291 1.00 67.19 119 VAL A CA 1
ATOM 904 C C . VAL A 1 119 ? -4.323 -14.466 -5.239 1.00 67.19 119 VAL A C 1
ATOM 906 O O . VAL A 1 119 ? -4.503 -15.394 -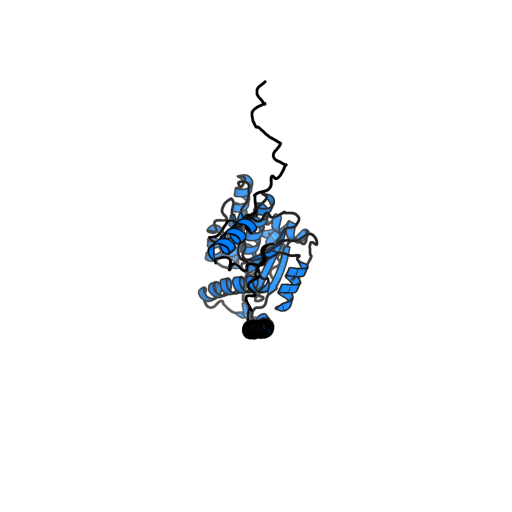6.023 1.00 67.19 119 VAL A O 1
ATOM 909 N N . LEU A 1 120 ? -5.215 -14.114 -4.311 1.00 58.97 120 LEU A N 1
ATOM 910 C CA . LEU A 1 120 ? -6.476 -14.828 -4.089 1.00 58.97 120 LEU A CA 1
ATOM 911 C C . LEU A 1 120 ? -7.622 -14.352 -5.000 1.00 58.97 120 LEU A C 1
ATOM 913 O O . LEU A 1 120 ? -8.453 -15.166 -5.389 1.00 58.97 120 LEU A O 1
ATOM 917 N N . ALA A 1 121 ? -7.671 -13.064 -5.355 1.00 63.72 121 ALA A N 1
ATOM 918 C CA . ALA A 1 121 ? -8.688 -12.478 -6.233 1.00 63.72 121 ALA A CA 1
ATOM 919 C C . ALA A 1 121 ? -8.172 -11.172 -6.858 1.00 63.72 121 ALA A C 1
ATOM 921 O O . ALA A 1 121 ? -7.376 -10.487 -6.222 1.00 63.72 121 ALA A O 1
ATOM 922 N N . THR A 1 122 ? -8.632 -10.828 -8.069 1.00 80.06 122 THR A N 1
ATOM 923 C CA . THR A 1 122 ? -8.195 -9.623 -8.802 1.00 80.06 122 THR A CA 1
ATOM 924 C C . THR A 1 122 ? -9.376 -8.807 -9.327 1.00 80.06 122 THR A C 1
ATOM 926 O O . THR A 1 122 ? -10.221 -9.343 -10.048 1.00 80.06 122 THR A O 1
ATOM 929 N N . CYS A 1 123 ? -9.398 -7.500 -9.068 1.00 87.19 123 CYS A N 1
ATOM 930 C CA . CYS A 1 123 ? -10.336 -6.569 -9.697 1.00 87.19 123 CYS A CA 1
ATOM 931 C C . CYS A 1 123 ? -9.826 -6.110 -11.078 1.00 87.19 123 CYS A C 1
ATOM 933 O O . CYS A 1 123 ? -8.771 -5.488 -11.189 1.00 87.19 123 CYS A O 1
ATOM 935 N N . ALA A 1 124 ? -10.596 -6.366 -12.143 1.00 86.19 124 ALA A N 1
ATOM 936 C CA . ALA A 1 124 ? -10.220 -5.992 -13.515 1.00 86.19 124 ALA A CA 1
ATOM 937 C C . ALA A 1 124 ? -10.243 -4.473 -13.784 1.00 86.19 124 ALA A C 1
ATOM 939 O O . ALA A 1 124 ? -9.663 -4.016 -14.762 1.00 86.19 124 ALA A O 1
ATOM 940 N N . ARG A 1 125 ? -10.921 -3.690 -12.934 1.00 90.62 125 ARG A N 1
ATOM 941 C CA . ARG A 1 125 ? -11.057 -2.229 -13.086 1.00 90.62 125 ARG A CA 1
ATOM 942 C C . ARG A 1 125 ? -9.861 -1.447 -12.544 1.00 90.62 125 ARG A C 1
ATOM 944 O O . ARG A 1 125 ? -9.823 -0.231 -12.696 1.00 90.62 125 ARG A O 1
ATOM 951 N N . THR A 1 126 ? -8.926 -2.118 -11.878 1.00 93.19 126 THR A N 1
ATOM 952 C CA . THR A 1 126 ? -7.771 -1.468 -11.267 1.00 93.19 126 THR A CA 1
ATOM 953 C C . THR A 1 126 ? -6.807 -0.953 -12.334 1.00 93.19 126 THR A C 1
ATOM 955 O O . THR A 1 126 ? -6.372 -1.714 -13.194 1.00 93.19 126 THR A O 1
ATOM 958 N N . THR A 1 127 ? -6.468 0.333 -12.255 1.00 93.75 127 THR A N 1
ATOM 959 C CA . THR A 1 127 ? -5.529 1.027 -13.157 1.00 93.75 127 THR A CA 1
ATOM 960 C C . THR A 1 127 ? -4.352 1.663 -12.415 1.00 93.75 127 THR A C 1
ATOM 962 O O . THR A 1 127 ? -3.364 2.055 -13.034 1.00 93.75 127 THR A O 1
ATOM 965 N N . CYS A 1 128 ? -4.443 1.764 -11.091 1.00 94.88 128 CYS A N 1
ATOM 966 C CA . CYS A 1 128 ? -3.389 2.250 -10.214 1.00 94.88 128 CYS A CA 1
ATOM 967 C C . CYS A 1 128 ? -3.357 1.372 -8.964 1.00 94.88 128 CYS A C 1
ATOM 969 O O . CYS A 1 128 ? -4.413 1.078 -8.403 1.00 94.88 128 CYS A O 1
ATOM 971 N N . VAL A 1 129 ? -2.172 0.951 -8.527 1.00 96.00 129 VAL A N 1
ATOM 972 C CA . VAL A 1 129 ? -1.996 0.155 -7.311 1.00 96.00 129 VAL A CA 1
ATOM 973 C C . VAL A 1 129 ? -1.082 0.892 -6.341 1.00 96.00 129 VAL A C 1
ATOM 975 O O . VAL A 1 129 ? 0.061 1.205 -6.674 1.00 96.00 129 VAL A O 1
ATOM 978 N N . LEU A 1 130 ? -1.580 1.138 -5.129 1.00 96.88 130 LEU A N 1
ATOM 979 C CA . LEU A 1 130 ? -0.783 1.640 -4.011 1.00 96.88 130 LEU A CA 1
ATOM 980 C C . LEU A 1 130 ? -0.131 0.450 -3.306 1.00 96.88 130 LEU A C 1
ATOM 982 O O . LEU A 1 130 ? -0.822 -0.449 -2.822 1.00 96.88 130 LEU A O 1
ATOM 986 N N . VAL A 1 131 ? 1.197 0.409 -3.306 1.00 95.94 131 VAL A N 1
ATOM 987 C CA . VAL A 1 131 ? 1.974 -0.737 -2.841 1.00 95.94 131 VAL A CA 1
ATOM 988 C C . VAL A 1 131 ? 2.674 -0.397 -1.536 1.00 95.94 131 VAL A C 1
ATOM 990 O O . VAL A 1 131 ? 3.448 0.552 -1.461 1.00 95.94 131 VAL A O 1
ATOM 993 N N . GLU A 1 132 ? 2.441 -1.232 -0.530 1.00 94.31 132 GLU A N 1
ATOM 994 C CA . GLU A 1 132 ? 3.155 -1.234 0.739 1.00 94.31 132 GLU A CA 1
ATOM 995 C C . GLU A 1 132 ? 4.161 -2.388 0.765 1.00 94.31 132 GLU A C 1
ATOM 997 O O . GLU A 1 132 ? 3.810 -3.560 0.621 1.00 94.31 132 GLU A O 1
ATOM 1002 N N . ALA A 1 133 ? 5.432 -2.086 0.978 1.00 90.62 133 ALA A N 1
ATOM 1003 C CA . ALA A 1 133 ? 6.469 -3.086 1.151 1.00 90.62 133 ALA A CA 1
ATOM 1004 C C . ALA A 1 133 ? 6.648 -3.403 2.639 1.00 90.62 133 ALA A C 1
ATOM 1006 O O . ALA A 1 133 ? 6.626 -2.534 3.509 1.00 90.62 133 ALA A O 1
ATOM 1007 N N . CYS A 1 134 ? 6.806 -4.685 2.955 1.00 86.94 134 CYS A N 1
ATOM 1008 C CA . CYS A 1 134 ? 6.952 -5.142 4.328 1.00 86.94 134 CYS A CA 1
ATOM 1009 C C . CYS A 1 134 ? 8.071 -6.180 4.428 1.00 86.94 134 CYS A C 1
ATOM 1011 O O . CYS A 1 134 ? 7.904 -7.348 4.079 1.00 86.94 134 CYS A O 1
ATOM 1013 N N . SER A 1 135 ? 9.233 -5.750 4.913 1.00 80.75 135 SER A N 1
ATOM 1014 C CA . SER A 1 135 ? 10.401 -6.624 5.068 1.00 80.75 135 SER A CA 1
ATOM 1015 C C . SER A 1 135 ? 10.236 -7.683 6.161 1.00 80.75 135 SER A C 1
ATOM 1017 O O . SER A 1 135 ? 10.947 -8.682 6.156 1.00 80.75 135 SER A O 1
ATOM 1019 N N . ASP A 1 136 ? 9.310 -7.473 7.096 1.00 78.56 136 ASP A N 1
ATOM 1020 C CA . ASP A 1 136 ? 9.077 -8.345 8.241 1.00 78.56 136 ASP A CA 1
ATOM 1021 C C . ASP A 1 136 ? 7.575 -8.463 8.492 1.00 78.56 136 ASP A C 1
ATOM 1023 O O . ASP A 1 136 ? 6.905 -7.509 8.894 1.00 78.56 136 ASP A O 1
ATOM 1027 N N . SER A 1 137 ? 7.043 -9.661 8.267 1.00 77.31 137 SER A N 1
ATOM 1028 C CA . SER A 1 137 ? 5.612 -9.942 8.345 1.00 77.31 137 SER A CA 1
ATOM 1029 C C . SER A 1 137 ? 4.998 -9.678 9.712 1.00 77.31 137 SER A C 1
ATOM 1031 O O . SER A 1 137 ? 3.796 -9.437 9.788 1.00 77.31 137 SER A O 1
ATOM 1033 N N . ARG A 1 138 ? 5.785 -9.643 10.793 1.00 78.69 138 ARG A N 1
ATOM 1034 C CA . ARG A 1 138 ? 5.286 -9.268 12.125 1.00 78.69 138 ARG A CA 1
ATOM 1035 C C . ARG A 1 138 ? 4.704 -7.854 12.137 1.00 78.69 138 ARG A C 1
ATOM 1037 O O . ARG A 1 138 ? 3.828 -7.551 12.942 1.00 78.69 138 ARG A O 1
ATOM 1044 N N . PHE A 1 139 ? 5.145 -7.006 11.211 1.00 84.62 139 PHE A N 1
ATOM 1045 C CA . PHE A 1 139 ? 4.644 -5.649 11.024 1.00 84.62 139 PHE A CA 1
ATOM 1046 C C . PHE A 1 139 ? 3.493 -5.557 10.014 1.00 84.62 139 PHE A C 1
ATOM 1048 O O . PHE A 1 139 ? 3.076 -4.449 9.675 1.00 84.62 139 PHE A O 1
ATOM 1055 N N . VAL A 1 140 ? 2.912 -6.680 9.568 1.00 86.25 140 VAL A N 1
ATOM 1056 C CA . VAL A 1 140 ? 1.763 -6.666 8.648 1.00 86.25 140 VAL A CA 1
ATOM 1057 C C . VAL A 1 140 ? 0.601 -5.840 9.188 1.00 86.25 140 VAL A C 1
ATOM 1059 O O . VAL A 1 140 ? 0.019 -5.065 8.441 1.00 86.25 140 VAL A O 1
ATOM 1062 N N . ALA A 1 141 ? 0.313 -5.915 10.490 1.00 90.19 141 ALA A N 1
ATOM 1063 C CA . ALA A 1 141 ? -0.750 -5.126 11.112 1.00 90.19 141 ALA A CA 1
ATOM 1064 C C . ALA A 1 141 ? -0.532 -3.612 10.934 1.00 90.19 141 ALA A C 1
ATOM 1066 O O . ALA A 1 141 ? -1.487 -2.868 10.724 1.00 90.19 141 ALA A O 1
ATOM 1067 N N . MET A 1 142 ? 0.727 -3.159 10.944 1.00 90.62 142 MET A N 1
ATOM 1068 C CA . MET A 1 142 ? 1.076 -1.761 10.686 1.00 90.62 142 MET A CA 1
ATOM 1069 C C . MET A 1 142 ? 0.820 -1.373 9.226 1.00 90.62 142 MET A C 1
ATOM 1071 O O . MET A 1 142 ? 0.326 -0.280 8.967 1.00 90.62 142 MET A O 1
ATOM 1075 N N . LYS A 1 143 ? 1.127 -2.260 8.273 1.00 91.19 143 LYS A N 1
ATOM 1076 C CA . LYS A 1 143 ? 0.885 -2.019 6.842 1.00 91.19 143 LYS A CA 1
ATOM 1077 C C . LYS A 1 143 ? -0.596 -2.105 6.474 1.00 91.19 143 LYS A C 1
ATOM 1079 O O . LYS A 1 143 ? -1.073 -1.297 5.687 1.00 91.19 143 LYS A O 1
ATOM 1084 N N . LEU A 1 144 ? -1.355 -2.988 7.121 1.00 92.81 144 LEU A N 1
ATOM 1085 C CA . LEU A 1 144 ? -2.813 -3.012 7.002 1.00 92.81 144 LEU A CA 1
ATOM 1086 C C . LEU A 1 144 ? -3.429 -1.712 7.547 1.00 92.81 144 LEU A C 1
ATOM 1088 O O . LEU A 1 144 ? -4.299 -1.151 6.896 1.00 92.81 144 LEU A O 1
ATOM 1092 N N . LEU A 1 145 ? -2.944 -1.178 8.677 1.00 93.62 145 LEU A N 1
ATOM 1093 C CA . LEU A 1 145 ? -3.372 0.139 9.171 1.00 93.62 145 LEU A CA 1
ATOM 1094 C C . LEU A 1 145 ? -3.026 1.276 8.192 1.00 93.62 145 LEU A C 1
ATOM 1096 O O . LEU A 1 145 ? -3.830 2.184 8.008 1.00 93.62 145 LEU A O 1
ATOM 1100 N N . GLN A 1 146 ? -1.852 1.233 7.557 1.00 93.00 146 GLN A N 1
ATOM 1101 C CA . GLN A 1 146 ? -1.479 2.214 6.533 1.00 93.00 146 GLN A CA 1
ATOM 1102 C C . GLN A 1 146 ? -2.491 2.207 5.377 1.00 93.00 146 GLN A C 1
ATOM 1104 O O . GLN A 1 146 ? -3.023 3.256 5.022 1.00 93.00 146 GLN A O 1
ATOM 1109 N N . ILE A 1 147 ? -2.820 1.023 4.849 1.00 94.62 147 ILE A N 1
ATOM 1110 C CA . ILE A 1 147 ? -3.803 0.863 3.768 1.00 94.62 147 ILE A CA 1
ATOM 1111 C C . ILE A 1 147 ? -5.195 1.306 4.218 1.00 94.62 147 ILE A C 1
ATOM 1113 O O . ILE A 1 147 ? -5.877 2.011 3.484 1.00 94.62 147 ILE A O 1
ATOM 1117 N N . GLU A 1 148 ? -5.610 0.950 5.433 1.00 94.38 148 GLU A N 1
ATOM 1118 C CA . GLU A 1 148 ? -6.878 1.372 6.042 1.00 94.38 148 GLU A CA 1
ATOM 1119 C C . GLU A 1 148 ? -7.023 2.909 6.029 1.00 94.38 148 GLU A C 1
ATOM 1121 O O . GLU A 1 148 ? -8.102 3.441 5.760 1.00 94.38 148 GLU A O 1
ATOM 1126 N N . ILE A 1 149 ? -5.929 3.637 6.263 1.00 93.19 149 ILE A N 1
ATOM 1127 C CA . ILE A 1 149 ? -5.889 5.105 6.215 1.00 93.19 149 ILE A CA 1
ATOM 1128 C C . ILE A 1 149 ? -5.855 5.612 4.770 1.00 93.19 149 ILE A C 1
ATOM 1130 O O . ILE A 1 149 ? -6.639 6.492 4.417 1.00 93.19 149 ILE A O 1
ATOM 1134 N N . GLN A 1 150 ? -5.025 5.024 3.905 1.00 94.19 150 GLN A N 1
ATOM 1135 C CA . GLN A 1 150 ? -4.973 5.371 2.480 1.00 94.19 150 GLN A CA 1
ATOM 1136 C C . GLN A 1 150 ? -6.333 5.175 1.786 1.00 94.19 150 GLN A C 1
ATOM 1138 O O . GLN A 1 150 ? -6.706 5.982 0.940 1.00 94.19 150 GLN A O 1
ATOM 1143 N N . CYS A 1 151 ? -7.115 4.160 2.170 1.00 94.12 151 CYS A N 1
ATOM 1144 C CA . CYS A 1 151 ? -8.485 3.950 1.685 1.00 94.12 151 CYS A CA 1
ATOM 1145 C C . CYS A 1 151 ? -9.381 5.155 1.957 1.00 94.12 151 CYS A C 1
ATOM 1147 O O . CYS A 1 151 ? -10.062 5.637 1.054 1.00 94.12 151 CYS A O 1
ATOM 1149 N N . ARG A 1 152 ? -9.356 5.662 3.194 1.00 92.62 152 ARG A N 1
ATOM 1150 C CA . ARG A 1 152 ? -10.144 6.835 3.591 1.00 92.62 152 ARG A CA 1
ATOM 1151 C C . ARG A 1 152 ? -9.704 8.083 2.830 1.00 92.62 152 ARG A C 1
ATOM 1153 O O . ARG A 1 152 ? -10.549 8.846 2.374 1.00 92.62 152 ARG A O 1
ATOM 1160 N N . LEU A 1 153 ? -8.395 8.265 2.644 1.00 92.75 153 LEU A N 1
ATOM 1161 C CA . LEU A 1 153 ? -7.861 9.382 1.858 1.00 92.75 153 LEU A CA 1
ATOM 1162 C C . LEU A 1 153 ? -8.327 9.314 0.397 1.00 92.75 153 LEU A C 1
ATOM 1164 O O . LEU A 1 153 ? -8.809 10.311 -0.131 1.00 92.75 153 LEU A O 1
ATOM 1168 N N . VAL A 1 154 ? -8.266 8.140 -0.241 1.00 93.94 154 VAL A N 1
ATOM 1169 C CA . VAL A 1 154 ? -8.760 7.949 -1.616 1.00 93.94 154 VAL A CA 1
ATOM 1170 C C . VAL A 1 154 ? -10.269 8.205 -1.708 1.00 93.94 154 VAL A C 1
ATOM 1172 O O . VAL A 1 154 ? -10.713 8.888 -2.627 1.00 93.94 154 VAL A O 1
ATOM 1175 N N . GLN A 1 155 ? -11.065 7.750 -0.735 1.00 92.00 155 GLN A N 1
ATOM 1176 C CA . GLN A 1 155 ? -12.510 8.029 -0.681 1.00 92.00 155 GLN A CA 1
ATOM 1177 C C . GLN A 1 155 ? -12.833 9.523 -0.577 1.00 92.00 155 GLN A C 1
ATOM 1179 O O . GLN A 1 155 ? -13.824 9.980 -1.146 1.00 92.00 155 GLN A O 1
ATOM 1184 N N . ARG A 1 156 ? -11.959 10.300 0.068 1.00 90.44 156 ARG A N 1
ATOM 1185 C CA . ARG A 1 156 ? -12.000 11.770 0.117 1.00 90.44 156 ARG A CA 1
ATOM 1186 C C . ARG A 1 156 ? -11.374 12.434 -1.119 1.00 90.44 156 ARG A C 1
ATOM 1188 O O . ARG A 1 156 ? -10.843 13.542 -1.031 1.00 90.44 156 ARG A O 1
ATOM 1195 N N . ARG A 1 157 ? -11.448 11.760 -2.276 1.00 89.75 157 ARG A N 1
ATOM 1196 C CA . ARG A 1 157 ? -10.875 12.188 -3.565 1.00 89.75 157 ARG A CA 1
ATOM 1197 C C . ARG A 1 157 ? -9.381 12.482 -3.469 1.00 89.75 157 ARG A C 1
ATOM 1199 O O . ARG A 1 157 ? -8.913 13.510 -3.944 1.00 89.75 157 ARG A O 1
ATOM 1206 N N . GLY A 1 158 ? -8.652 11.609 -2.783 1.00 88.69 158 GLY A N 1
ATOM 1207 C CA . GLY A 1 158 ? -7.229 11.806 -2.570 1.00 88.69 158 GLY A CA 1
ATOM 1208 C C . GLY A 1 158 ? -6.417 11.792 -3.865 1.00 88.69 158 GLY A C 1
ATOM 1209 O O . GLY A 1 158 ? -6.785 11.148 -4.845 1.00 88.69 158 GLY A O 1
ATOM 1210 N N . PHE A 1 159 ? -5.290 12.491 -3.844 1.00 92.69 159 PHE A N 1
ATOM 1211 C CA . PHE A 1 159 ? -4.360 12.616 -4.957 1.00 92.69 159 PHE A CA 1
ATOM 1212 C C . PHE A 1 159 ? -2.929 12.340 -4.496 1.00 92.69 159 PHE A C 1
ATOM 1214 O O . PHE A 1 159 ? -2.556 12.575 -3.342 1.00 92.69 159 PHE A O 1
ATOM 1221 N N . LEU A 1 160 ? -2.118 11.815 -5.406 1.00 92.75 160 LEU A N 1
ATOM 1222 C CA . LEU A 1 160 ? -0.698 11.589 -5.185 1.00 92.75 160 LEU A CA 1
ATOM 1223 C C . LEU A 1 160 ? 0.090 12.857 -5.488 1.00 92.75 160 LEU A C 1
ATOM 1225 O O . LEU A 1 160 ? -0.230 13.595 -6.419 1.00 92.75 160 LEU A O 1
ATOM 1229 N N . VAL A 1 161 ? 1.150 13.069 -4.719 1.00 89.75 161 VAL A N 1
ATOM 1230 C CA . VAL A 1 161 ? 2.057 14.205 -4.850 1.00 89.75 161 VAL A CA 1
ATOM 1231 C C . VAL A 1 161 ? 3.489 13.694 -4.946 1.00 89.75 161 VAL A C 1
ATOM 1233 O O . VAL A 1 161 ? 3.893 12.802 -4.189 1.00 89.75 161 VAL A O 1
ATOM 1236 N N . ASN A 1 162 ? 4.258 14.258 -5.878 1.00 78.88 162 ASN A N 1
ATOM 1237 C CA . ASN A 1 162 ? 5.699 14.035 -5.959 1.00 78.88 162 ASN A CA 1
ATOM 1238 C C . ASN A 1 162 ? 6.401 14.790 -4.822 1.00 78.88 162 ASN A C 1
ATOM 1240 O O . ASN A 1 162 ? 6.102 15.957 -4.583 1.00 78.88 162 ASN A O 1
ATOM 1244 N N . ASP A 1 163 ? 7.376 14.150 -4.174 1.00 64.75 163 ASP A N 1
ATOM 1245 C CA . ASP A 1 163 ? 8.274 14.799 -3.203 1.00 64.75 163 ASP A CA 1
ATOM 1246 C C . ASP A 1 163 ? 9.401 15.614 -3.892 1.00 64.75 163 ASP A C 1
ATOM 1248 O O . ASP A 1 163 ? 10.337 16.065 -3.233 1.00 64.75 163 ASP A O 1
ATOM 1252 N N . GLU A 1 164 ? 9.347 15.811 -5.216 1.00 57.06 164 GLU A N 1
ATOM 1253 C CA . GLU A 1 164 ? 10.400 16.509 -5.964 1.00 57.06 164 GLU A CA 1
ATOM 1254 C C . GLU A 1 164 ? 10.229 18.043 -5.986 1.00 57.06 164 GLU A C 1
ATOM 1256 O O . GLU A 1 164 ? 9.108 18.550 -6.061 1.00 57.06 164 GLU A O 1
ATOM 1261 N N . PRO A 1 165 ? 11.339 18.811 -5.981 1.00 53.12 165 PRO A N 1
ATOM 1262 C CA . PRO A 1 165 ? 11.328 20.277 -5.909 1.00 53.12 165 PRO A CA 1
ATOM 1263 C C . PRO A 1 165 ? 10.855 20.983 -7.194 1.00 53.12 165 PRO A C 1
ATOM 1265 O O . PRO A 1 165 ? 10.756 22.211 -7.220 1.00 53.12 165 PRO A O 1
ATOM 1268 N N . HIS A 1 166 ? 10.563 20.247 -8.268 1.00 43.94 166 HIS A N 1
ATOM 1269 C CA . HIS A 1 166 ? 10.188 20.802 -9.569 1.00 43.94 166 HIS A CA 1
ATOM 1270 C C . HIS A 1 166 ? 8.748 20.432 -9.931 1.00 43.94 166 HIS A C 1
ATOM 1272 O O . HIS A 1 166 ? 8.492 19.579 -10.771 1.00 43.94 166 HIS A O 1
ATOM 1278 N N . GLY A 1 167 ? 7.803 21.124 -9.293 1.00 50.81 167 GLY A N 1
ATOM 1279 C CA . GLY A 1 167 ? 6.387 21.094 -9.654 1.00 50.81 167 GLY A CA 1
ATOM 1280 C C . GLY A 1 167 ? 5.587 19.992 -8.958 1.00 50.81 167 GLY A C 1
ATOM 1281 O O . GLY A 1 167 ? 5.846 18.799 -9.098 1.00 50.81 167 GLY A O 1
ATOM 1282 N N . LEU A 1 168 ? 4.550 20.412 -8.233 1.00 55.50 168 LEU A N 1
ATOM 1283 C CA . LEU A 1 168 ? 3.535 19.530 -7.667 1.00 55.50 168 LEU A CA 1
ATOM 1284 C C . LEU A 1 168 ? 2.646 19.016 -8.806 1.00 55.50 168 LEU A C 1
ATOM 1286 O O . LEU A 1 168 ? 1.595 19.593 -9.080 1.00 55.50 168 LEU A O 1
ATOM 1290 N N . GLN A 1 169 ? 3.054 17.953 -9.497 1.00 69.75 169 GLN A N 1
ATOM 1291 C CA . GLN A 1 169 ? 2.113 17.245 -10.358 1.00 69.75 169 GLN A CA 1
ATOM 1292 C C . GLN A 1 169 ? 1.218 16.387 -9.462 1.00 69.75 169 GLN A C 1
ATOM 1294 O O . GLN A 1 169 ? 1.624 15.327 -8.987 1.00 69.75 169 GLN A O 1
ATOM 1299 N N . ALA A 1 170 ? 0.025 16.905 -9.175 1.00 84.81 170 ALA A N 1
ATOM 1300 C CA . ALA A 1 170 ? -1.017 16.156 -8.495 1.00 84.81 170 ALA A CA 1
ATOM 1301 C C . ALA A 1 170 ? -1.592 15.110 -9.456 1.00 84.81 170 ALA A C 1
ATOM 1303 O O . ALA A 1 170 ? -1.911 15.423 -10.605 1.00 84.81 170 ALA A O 1
ATOM 1304 N N . GLN A 1 171 ? -1.719 13.874 -8.984 1.00 89.81 171 GLN A N 1
ATOM 1305 C CA . GLN A 1 171 ? -2.411 12.817 -9.710 1.00 89.81 171 GLN A CA 1
ATOM 1306 C C . GLN A 1 171 ? -3.618 12.352 -8.908 1.00 89.81 171 GLN A C 1
ATOM 1308 O O . GLN A 1 171 ? -3.463 11.703 -7.873 1.00 89.81 171 GLN A O 1
ATOM 1313 N N . ASP A 1 172 ? -4.809 12.635 -9.420 1.00 90.56 172 ASP A N 1
ATOM 1314 C CA . ASP A 1 172 ? -6.057 12.203 -8.803 1.00 90.56 172 ASP A CA 1
ATOM 1315 C C . ASP A 1 172 ? -6.182 10.676 -8.809 1.00 90.56 172 ASP A C 1
ATOM 1317 O O . ASP A 1 172 ? -5.835 9.996 -9.783 1.00 90.56 172 ASP A O 1
ATOM 1321 N N . LEU A 1 173 ? -6.709 10.134 -7.712 1.00 92.94 173 LEU A N 1
ATOM 1322 C CA . LEU A 1 173 ? -7.042 8.723 -7.592 1.00 92.94 173 LEU A CA 1
ATOM 1323 C C . LEU A 1 173 ? -8.556 8.543 -7.576 1.00 92.94 173 LEU A C 1
ATOM 1325 O O . LEU A 1 173 ? -9.276 9.191 -6.816 1.00 92.94 173 LEU A O 1
ATOM 1329 N N . ALA A 1 174 ? -9.037 7.604 -8.386 1.00 92.81 174 ALA A N 1
ATOM 1330 C CA . ALA A 1 174 ? -10.436 7.206 -8.384 1.00 92.81 174 ALA A CA 1
ATOM 1331 C C . ALA A 1 174 ? -10.623 5.966 -7.483 1.00 92.81 174 ALA A C 1
ATOM 1333 O O . ALA A 1 174 ? -9.947 4.952 -7.712 1.00 92.81 174 ALA A O 1
ATOM 1334 N N . PRO A 1 175 ? -11.510 5.991 -6.468 1.00 93.12 175 PRO A N 1
ATOM 1335 C CA . PRO A 1 175 ? -11.715 4.860 -5.551 1.00 93.12 175 PRO A CA 1
ATOM 1336 C C . PRO A 1 175 ? -12.063 3.533 -6.240 1.00 93.12 175 PRO A C 1
ATOM 1338 O O . PRO A 1 175 ? -11.714 2.450 -5.773 1.00 93.12 175 PRO A O 1
ATOM 1341 N N . GLU A 1 176 ? -12.765 3.598 -7.365 1.00 93.00 176 GLU A N 1
ATOM 1342 C CA . GLU A 1 176 ? -13.218 2.443 -8.129 1.00 93.00 176 GLU A CA 1
ATOM 1343 C C . GLU A 1 176 ? -12.114 1.758 -8.942 1.00 93.00 176 GLU A C 1
ATOM 1345 O O . GLU A 1 176 ? -12.239 0.564 -9.227 1.00 93.00 176 GLU A O 1
ATOM 1350 N N . SER A 1 177 ? -11.054 2.488 -9.304 1.00 94.06 177 SER A N 1
ATOM 1351 C CA . SER A 1 177 ? -9.934 1.988 -10.111 1.00 94.06 177 SER A CA 1
ATOM 1352 C C . SER A 1 177 ? -8.605 1.955 -9.352 1.00 94.06 177 SER A C 1
ATOM 1354 O O . SER A 1 177 ? -7.589 1.540 -9.912 1.00 94.06 177 SER A O 1
ATOM 1356 N N . THR A 1 178 ? -8.598 2.357 -8.081 1.00 96.31 178 THR A N 1
ATOM 1357 C CA . THR A 1 178 ? -7.428 2.262 -7.205 1.00 96.31 178 THR A CA 1
ATOM 1358 C C . THR A 1 178 ? -7.443 0.927 -6.469 1.00 96.31 178 THR A C 1
ATOM 1360 O O . THR A 1 178 ? -8.402 0.581 -5.780 1.00 96.31 178 THR A O 1
ATOM 1363 N N . GLY A 1 179 ? -6.380 0.152 -6.650 1.00 96.19 179 GLY A N 1
ATOM 1364 C CA . GLY A 1 179 ? -6.104 -1.073 -5.917 1.00 96.19 179 GLY A CA 1
ATOM 1365 C C . GLY A 1 179 ? -4.993 -0.875 -4.892 1.00 96.19 179 GLY A C 1
ATOM 1366 O O . GLY A 1 179 ? -4.282 0.129 -4.898 1.00 96.19 179 GLY A O 1
ATOM 1367 N N . TYR A 1 180 ? -4.824 -1.868 -4.030 1.00 96.00 180 TYR A N 1
ATOM 1368 C CA . TYR A 1 180 ? -3.815 -1.879 -2.981 1.00 96.00 180 TYR A CA 1
ATOM 1369 C C . TYR A 1 180 ? -3.045 -3.191 -3.030 1.00 96.00 180 TYR A C 1
ATOM 1371 O O . TYR A 1 180 ? -3.607 -4.242 -3.349 1.00 96.00 180 TYR A O 1
ATOM 1379 N N . ALA A 1 181 ? -1.762 -3.156 -2.702 1.00 93.81 181 ALA A N 1
ATOM 1380 C CA . ALA A 1 181 ? -0.967 -4.362 -2.557 1.00 93.81 181 ALA A CA 1
ATOM 1381 C C . ALA A 1 181 ? -0.044 -4.274 -1.348 1.00 93.81 181 ALA A C 1
ATOM 1383 O O . ALA A 1 181 ? 0.466 -3.206 -1.026 1.00 93.81 181 ALA A O 1
ATOM 1384 N N . ILE A 1 182 ? 0.214 -5.415 -0.714 1.00 91.00 182 ILE A N 1
ATOM 1385 C CA . ILE A 1 182 ? 1.314 -5.559 0.233 1.00 91.00 182 ILE A CA 1
ATOM 1386 C C . ILE A 1 182 ? 2.295 -6.589 -0.310 1.00 91.00 182 ILE A C 1
ATOM 1388 O O . ILE A 1 182 ? 1.890 -7.699 -0.660 1.00 91.00 182 ILE A O 1
ATOM 1392 N N . VAL A 1 183 ? 3.578 -6.237 -0.374 1.00 89.50 183 VAL A N 1
ATOM 1393 C CA . VAL A 1 183 ? 4.648 -7.119 -0.858 1.00 89.50 183 VAL A CA 1
ATOM 1394 C C . VAL A 1 183 ? 5.573 -7.472 0.305 1.00 89.50 183 VAL A C 1
ATOM 1396 O O . VAL A 1 183 ? 6.304 -6.618 0.809 1.00 89.50 183 VAL A O 1
ATOM 1399 N N . PHE A 1 184 ? 5.570 -8.737 0.732 1.00 84.25 184 PHE A N 1
ATOM 1400 C CA . PHE A 1 184 ? 6.306 -9.202 1.917 1.00 84.25 184 PHE A CA 1
ATOM 1401 C C . PHE A 1 184 ? 7.594 -9.953 1.603 1.00 84.25 184 PHE A C 1
ATOM 1403 O O . PHE A 1 184 ? 7.613 -10.784 0.693 1.00 84.25 184 PHE A O 1
ATOM 1410 N N . ASN A 1 185 ? 8.625 -9.763 2.433 1.00 77.12 185 ASN A N 1
ATOM 1411 C CA . ASN A 1 185 ? 9.798 -10.633 2.406 1.00 77.12 185 ASN A CA 1
ATOM 1412 C C . ASN A 1 185 ? 9.471 -11.974 3.094 1.00 77.12 185 ASN A C 1
ATOM 1414 O O . ASN A 1 185 ? 8.999 -12.002 4.230 1.00 77.12 185 ASN A O 1
ATOM 1418 N N . ARG A 1 186 ? 9.693 -13.100 2.403 1.00 59.62 186 ARG A N 1
ATOM 1419 C CA . ARG A 1 186 ? 9.156 -14.457 2.699 1.00 59.62 186 ARG A CA 1
ATOM 1420 C C . ARG A 1 186 ? 9.629 -15.127 4.009 1.00 59.62 186 ARG A C 1
ATOM 1422 O O . ARG A 1 186 ? 9.437 -16.328 4.161 1.00 59.62 186 ARG A O 1
ATOM 1429 N N . ALA A 1 187 ? 10.212 -14.441 4.984 1.00 51.22 187 ALA A N 1
ATOM 1430 C CA . ALA A 1 187 ? 10.759 -15.147 6.150 1.00 51.22 187 ALA A CA 1
ATOM 1431 C C . ALA A 1 187 ? 9.713 -15.713 7.139 1.00 51.22 187 ALA A C 1
ATOM 1433 O O . ALA A 1 187 ? 10.052 -16.600 7.915 1.00 51.22 187 ALA A O 1
ATOM 1434 N N . ALA A 1 188 ? 8.444 -15.293 7.111 1.00 49.91 188 ALA A N 1
ATOM 1435 C CA . ALA A 1 188 ? 7.408 -15.91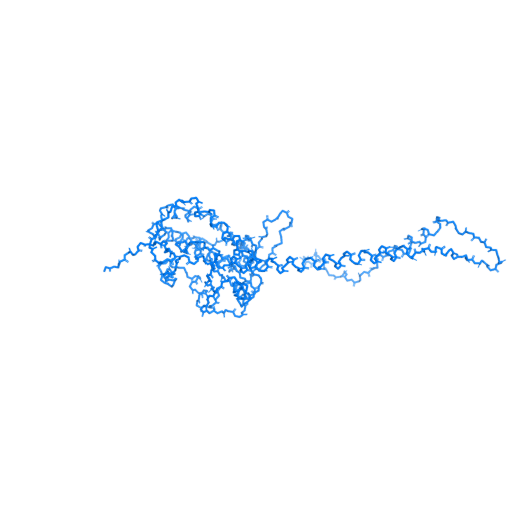4 7.941 1.00 49.91 188 ALA A CA 1
ATOM 1436 C C . ALA A 1 188 ? 6.018 -15.489 7.476 1.00 49.91 188 ALA A C 1
ATOM 1438 O O . ALA A 1 188 ? 5.700 -14.316 7.569 1.00 49.91 188 ALA A O 1
ATOM 1439 N N . LEU A 1 189 ? 5.138 -16.381 7.031 1.00 53.00 189 LEU A N 1
ATOM 1440 C CA . LEU A 1 189 ? 3.708 -16.054 7.027 1.00 53.00 189 LEU A CA 1
ATOM 1441 C C . LEU A 1 189 ? 2.882 -17.321 7.230 1.00 53.00 189 LEU A C 1
ATOM 1443 O O . LEU A 1 189 ? 2.458 -17.986 6.294 1.00 53.00 189 LEU A O 1
ATOM 1447 N N . GLN A 1 190 ? 2.651 -17.608 8.509 1.00 56.59 190 GLN A N 1
ATOM 1448 C CA . GLN A 1 190 ? 1.421 -18.229 8.999 1.00 56.59 190 GLN A CA 1
ATOM 1449 C C . GLN A 1 190 ? 0.506 -17.158 9.628 1.00 56.59 190 GLN A C 1
ATOM 1451 O O . GLN A 1 190 ? -0.204 -17.427 10.591 1.00 56.59 190 GLN A O 1
ATOM 1456 N N . ILE A 1 191 ? 0.543 -15.908 9.146 1.00 67.00 191 ILE A N 1
ATOM 1457 C CA . ILE A 1 191 ? -0.387 -14.888 9.644 1.00 67.00 191 ILE A CA 1
ATOM 1458 C C . ILE A 1 191 ? -1.687 -15.030 8.866 1.00 67.00 191 ILE A C 1
ATOM 1460 O O . ILE A 1 191 ? -1.753 -14.757 7.668 1.00 67.00 191 ILE A O 1
ATOM 1464 N N . ASN A 1 192 ? -2.726 -15.467 9.568 1.00 80.69 192 ASN A N 1
ATOM 1465 C CA . ASN A 1 192 ? -4.079 -15.460 9.047 1.00 80.69 192 ASN A CA 1
ATOM 1466 C C . ASN A 1 192 ? -4.559 -14.003 8.963 1.00 80.69 192 ASN A C 1
ATOM 1468 O O . ASN A 1 192 ? -5.013 -13.429 9.952 1.00 80.69 192 ASN A O 1
ATOM 1472 N N . ILE A 1 193 ? -4.426 -13.405 7.776 1.00 83.12 193 ILE A N 1
ATOM 1473 C CA . ILE A 1 193 ? -4.793 -12.006 7.523 1.00 83.12 193 ILE A CA 1
ATOM 1474 C C . ILE A 1 193 ? -6.247 -11.746 7.903 1.00 83.12 193 ILE A C 1
ATOM 1476 O O . ILE A 1 193 ? -6.520 -10.747 8.555 1.00 83.12 193 ILE A O 1
ATOM 1480 N N . GLN A 1 194 ? -7.162 -12.664 7.585 1.00 84.69 194 GLN A N 1
ATOM 1481 C CA . GLN A 1 194 ? -8.571 -12.510 7.937 1.00 84.69 194 GLN A CA 1
ATOM 1482 C C . GLN A 1 194 ? -8.757 -12.386 9.456 1.00 84.69 194 GLN A C 1
ATOM 1484 O O . GLN A 1 194 ? -9.423 -11.466 9.921 1.00 84.69 194 GLN A O 1
ATOM 1489 N N . SER A 1 195 ? -8.080 -13.236 10.235 1.00 86.56 195 SER A N 1
ATOM 1490 C CA . SER A 1 195 ? -8.100 -13.160 11.701 1.00 86.56 195 SER A CA 1
ATOM 1491 C C . SER A 1 195 ? -7.527 -11.842 12.231 1.00 86.56 195 SER A C 1
ATOM 1493 O O . SER A 1 195 ? -8.085 -11.274 13.171 1.00 86.56 195 SER A O 1
ATOM 1495 N N . VAL A 1 196 ? -6.457 -11.322 11.622 1.00 88.69 196 VAL A N 1
ATOM 1496 C CA . VAL A 1 196 ? -5.891 -10.012 11.984 1.00 88.69 196 VAL A CA 1
ATOM 1497 C C . VAL A 1 196 ? -6.882 -8.886 11.684 1.00 88.69 196 VAL A C 1
ATOM 1499 O O . VAL A 1 196 ? -7.098 -8.031 12.539 1.00 88.69 196 VAL A O 1
ATOM 1502 N N . LEU A 1 197 ? -7.524 -8.900 10.513 1.00 89.81 197 LEU A N 1
ATOM 1503 C CA . LEU A 1 197 ? -8.528 -7.903 10.128 1.00 89.81 197 LEU A CA 1
ATOM 1504 C C . LEU A 1 197 ? -9.723 -7.899 11.085 1.00 89.81 197 LEU A C 1
ATOM 1506 O O . LEU A 1 197 ? -10.149 -6.829 11.519 1.00 89.81 197 LEU A O 1
ATOM 1510 N N . ASP A 1 198 ? -10.225 -9.082 11.442 1.00 89.81 198 ASP A N 1
ATOM 1511 C CA . ASP A 1 198 ? -11.358 -9.230 12.357 1.00 89.81 198 ASP A CA 1
ATOM 1512 C C . ASP A 1 198 ? -10.997 -8.798 13.786 1.00 89.81 198 ASP A C 1
ATOM 1514 O O . ASP A 1 198 ? -11.787 -8.122 14.440 1.00 89.81 198 ASP A O 1
ATOM 1518 N N . THR A 1 199 ? -9.783 -9.115 14.248 1.00 91.81 199 THR A N 1
ATOM 1519 C CA . THR A 1 199 ? -9.292 -8.704 15.577 1.00 91.81 199 THR A CA 1
ATOM 1520 C C . THR A 1 199 ? -9.115 -7.189 15.674 1.00 91.81 199 THR A C 1
ATOM 1522 O O . THR A 1 199 ? -9.424 -6.586 16.699 1.00 91.81 199 THR A O 1
ATOM 1525 N N . LEU A 1 200 ? -8.596 -6.562 14.616 1.00 93.19 200 LEU A N 1
ATOM 1526 C CA . LEU A 1 200 ? -8.241 -5.144 14.624 1.00 93.19 200 LEU A CA 1
ATOM 1527 C C . LEU A 1 200 ? -9.384 -4.219 14.185 1.00 93.19 200 LEU A C 1
ATOM 1529 O O . LEU A 1 200 ? -9.274 -3.011 14.378 1.00 93.19 200 LEU A O 1
ATOM 1533 N N . GLY A 1 201 ? -10.463 -4.755 13.606 1.00 93.50 201 GLY A N 1
ATOM 1534 C CA . GLY A 1 201 ? -11.597 -3.960 13.125 1.00 93.50 201 GLY A CA 1
ATOM 1535 C C . GLY A 1 201 ? -11.292 -3.131 11.869 1.00 93.50 201 GLY A C 1
ATOM 1536 O O . GLY A 1 201 ? -11.903 -2.082 11.660 1.00 93.50 201 GLY A O 1
ATOM 1537 N N . LEU A 1 202 ? -10.348 -3.579 11.031 1.00 93.69 202 LEU A N 1
ATOM 1538 C CA . LEU A 1 202 ? -9.903 -2.877 9.815 1.00 93.69 202 LEU A CA 1
ATOM 1539 C C . LEU A 1 202 ? -10.925 -3.062 8.681 1.00 93.69 202 LEU A C 1
ATOM 1541 O O . LEU A 1 202 ? -10.803 -3.943 7.825 1.00 93.69 202 LEU A O 1
ATOM 1545 N N . THR A 1 203 ? -11.992 -2.267 8.739 1.00 93.88 203 THR A N 1
ATOM 1546 C CA . THR A 1 203 ? -13.212 -2.479 7.948 1.00 93.88 203 THR A CA 1
ATOM 1547 C C . THR A 1 203 ? -13.001 -2.194 6.462 1.00 93.88 203 THR A C 1
ATOM 1549 O O . THR A 1 203 ? -13.482 -2.964 5.630 1.00 93.88 203 THR A O 1
ATOM 1552 N N . TYR A 1 204 ? -12.250 -1.146 6.106 1.00 93.62 204 TYR A N 1
ATOM 1553 C CA . TYR A 1 204 ? -11.992 -0.836 4.698 1.00 93.62 204 TYR A CA 1
ATOM 1554 C C . TYR A 1 204 ? -11.069 -1.872 4.068 1.00 93.62 204 TYR A C 1
ATOM 1556 O O . TYR A 1 204 ? -11.361 -2.365 2.980 1.00 93.62 204 TYR A O 1
ATOM 1564 N N . VAL A 1 205 ? -10.010 -2.282 4.771 1.00 93.69 205 VAL A N 1
ATOM 1565 C CA . VAL A 1 205 ? -9.113 -3.340 4.278 1.00 93.69 205 VAL A CA 1
ATOM 1566 C C . VAL A 1 205 ? -9.856 -4.664 4.092 1.00 93.69 205 VAL A C 1
ATOM 1568 O O . VAL A 1 205 ? -9.643 -5.357 3.096 1.00 93.69 205 VAL A O 1
ATOM 1571 N N . LYS A 1 206 ? -10.774 -5.001 5.006 1.00 92.81 206 LYS A N 1
ATOM 1572 C CA . LYS A 1 206 ? -11.650 -6.169 4.858 1.00 92.81 206 LYS A CA 1
ATOM 1573 C C . LYS A 1 206 ? -12.517 -6.077 3.599 1.00 92.81 206 LYS A C 1
ATOM 1575 O O . LYS A 1 206 ? -12.588 -7.055 2.858 1.00 92.81 206 LYS A O 1
ATOM 1580 N N . GLY A 1 207 ? -13.110 -4.913 3.329 1.00 92.75 207 GLY A N 1
ATOM 1581 C CA . GLY A 1 207 ? -13.859 -4.658 2.095 1.00 92.75 207 GLY A CA 1
ATOM 1582 C C . GLY A 1 207 ? -12.997 -4.822 0.840 1.00 92.75 207 GLY A C 1
ATOM 1583 O O . GLY A 1 207 ? -13.378 -5.547 -0.074 1.00 92.75 207 GLY A O 1
ATOM 1584 N N . LEU A 1 208 ? -11.784 -4.254 0.822 1.00 92.94 208 LEU A N 1
ATOM 1585 C CA . LEU A 1 208 ? -10.861 -4.410 -0.308 1.00 92.94 208 LEU A CA 1
ATOM 1586 C C . LEU A 1 208 ? -10.518 -5.874 -0.596 1.00 92.94 208 LEU A C 1
ATOM 1588 O O . LEU A 1 208 ? -10.440 -6.265 -1.760 1.00 92.94 208 LEU A O 1
ATOM 1592 N N . LEU A 1 209 ? -10.297 -6.681 0.445 1.00 89.50 209 LEU A N 1
ATOM 1593 C CA . LEU A 1 209 ? -9.996 -8.102 0.284 1.00 89.50 209 LEU A CA 1
ATOM 1594 C C . LEU A 1 209 ? -11.190 -8.854 -0.325 1.00 89.50 209 LEU A C 1
ATOM 1596 O O . LEU A 1 209 ? -11.005 -9.668 -1.226 1.00 89.50 209 LEU A O 1
ATOM 1600 N N . GLN A 1 210 ? -12.409 -8.544 0.127 1.00 89.94 210 GLN A N 1
ATOM 1601 C CA . GLN A 1 210 ? -13.650 -9.127 -0.396 1.00 89.94 210 GLN A CA 1
ATOM 1602 C C . GLN A 1 210 ? -13.929 -8.709 -1.848 1.00 89.94 210 GLN A C 1
ATOM 1604 O O . GLN A 1 210 ? -14.406 -9.518 -2.639 1.00 89.94 210 GLN A O 1
ATOM 1609 N N . GLU A 1 211 ? -13.589 -7.473 -2.216 1.00 91.19 211 GLU A N 1
ATOM 1610 C CA . GLU A 1 211 ? -13.728 -6.937 -3.577 1.00 91.19 211 GLU A CA 1
ATOM 1611 C C . GLU A 1 211 ? -12.587 -7.352 -4.527 1.00 91.19 211 GLU A C 1
ATOM 1613 O O . GLU A 1 211 ? -12.608 -6.998 -5.707 1.00 91.19 211 GLU A O 1
ATOM 1618 N N . GLY A 1 212 ? -11.557 -8.055 -4.039 1.00 90.75 212 GLY A N 1
ATOM 1619 C CA . GLY A 1 212 ? -10.361 -8.371 -4.831 1.00 90.75 212 GLY A CA 1
ATOM 1620 C C . GLY A 1 212 ? -9.534 -7.134 -5.215 1.00 90.75 212 GLY A C 1
ATOM 1621 O O . GLY A 1 212 ? -8.831 -7.146 -6.225 1.00 90.75 212 GLY A O 1
ATOM 1622 N N . LYS A 1 213 ? -9.636 -6.051 -4.433 1.00 93.38 213 LYS A N 1
ATOM 1623 C CA . LYS A 1 213 ? -8.864 -4.804 -4.576 1.00 93.38 213 LYS A CA 1
ATOM 1624 C C . LYS A 1 213 ? -7.653 -4.716 -3.646 1.00 93.38 213 LYS A C 1
ATOM 1626 O O . LYS A 1 213 ? -6.963 -3.700 -3.655 1.00 93.38 213 LYS A O 1
ATOM 1631 N N . LEU A 1 214 ? -7.388 -5.754 -2.855 1.00 92.50 214 LEU A N 1
ATOM 1632 C CA . LEU A 1 214 ? -6.169 -5.889 -2.062 1.00 92.50 214 LEU A CA 1
ATOM 1633 C C . LEU A 1 214 ? -5.423 -7.163 -2.447 1.00 92.50 214 LEU A C 1
ATOM 1635 O O . LEU A 1 214 ? -5.939 -8.268 -2.289 1.00 92.50 214 LEU A O 1
ATOM 1639 N N . HIS A 1 215 ? -4.185 -7.005 -2.901 1.00 89.06 215 HIS A N 1
ATOM 1640 C CA . HIS A 1 215 ? -3.279 -8.109 -3.184 1.00 89.06 215 HIS A CA 1
ATOM 1641 C C . HIS A 1 215 ? -2.249 -8.276 -2.074 1.00 89.06 215 HIS A C 1
ATOM 1643 O O . HIS A 1 215 ? -1.698 -7.310 -1.558 1.00 89.06 215 HIS A O 1
ATOM 1649 N N . ILE A 1 216 ? -1.939 -9.522 -1.736 1.00 84.88 216 ILE A N 1
ATOM 1650 C CA . ILE A 1 216 ? -0.863 -9.848 -0.804 1.00 84.88 216 ILE A CA 1
ATOM 1651 C C . ILE A 1 216 ? 0.118 -10.729 -1.552 1.00 84.88 216 ILE A C 1
ATOM 1653 O O . ILE A 1 216 ? -0.186 -11.880 -1.840 1.00 84.88 216 ILE A O 1
ATOM 1657 N N . ALA A 1 217 ? 1.268 -10.164 -1.893 1.00 83.62 217 ALA A N 1
ATOM 1658 C CA . ALA A 1 217 ? 2.306 -10.822 -2.664 1.00 83.62 217 ALA A CA 1
ATOM 1659 C C . ALA A 1 217 ? 3.547 -11.092 -1.806 1.00 83.62 217 ALA A C 1
ATOM 1661 O O . ALA A 1 217 ? 3.792 -10.444 -0.786 1.00 83.62 217 ALA A O 1
ATOM 1662 N N . PHE A 1 218 ? 4.355 -12.048 -2.254 1.00 78.56 218 PHE A N 1
ATOM 1663 C CA . PHE A 1 218 ? 5.568 -12.479 -1.569 1.00 78.56 218 PHE A CA 1
ATOM 1664 C C . PHE A 1 218 ? 6.768 -12.290 -2.489 1.00 78.56 218 PHE A C 1
ATOM 1666 O O . PHE A 1 218 ? 6.756 -12.786 -3.614 1.00 78.56 218 PHE A O 1
ATOM 1673 N N . LEU A 1 219 ? 7.810 -11.625 -1.995 1.00 77.38 219 LEU A N 1
ATOM 1674 C CA . LEU A 1 219 ? 9.065 -11.401 -2.702 1.00 77.38 219 LEU A CA 1
ATOM 1675 C C . LEU A 1 219 ? 10.241 -11.908 -1.879 1.00 77.38 219 LEU A C 1
ATOM 1677 O O . LEU A 1 219 ? 10.529 -11.415 -0.795 1.00 77.38 219 LEU A O 1
ATOM 1681 N N . GLN A 1 220 ? 10.942 -12.911 -2.407 1.00 71.75 220 GLN A N 1
ATOM 1682 C CA . GLN A 1 220 ? 12.210 -13.369 -1.845 1.00 71.75 220 GLN A CA 1
ATOM 1683 C C . GLN A 1 220 ? 13.377 -12.670 -2.510 1.00 71.75 220 GLN A C 1
ATOM 1685 O O . GLN A 1 220 ? 13.797 -13.089 -3.584 1.00 71.75 220 GLN A O 1
ATOM 1690 N N . ALA A 1 221 ? 13.954 -11.680 -1.831 1.00 64.50 221 ALA A N 1
ATOM 1691 C CA . ALA A 1 221 ? 15.140 -10.978 -2.321 1.00 64.50 221 ALA A CA 1
ATOM 1692 C C . ALA A 1 221 ? 16.291 -11.948 -2.681 1.00 64.50 221 ALA A C 1
ATOM 1694 O O . ALA A 1 221 ? 16.884 -11.832 -3.749 1.00 64.50 221 ALA A O 1
ATOM 1695 N N . ASP A 1 222 ? 16.528 -12.980 -1.863 1.00 61.88 222 ASP A N 1
ATOM 1696 C CA . ASP A 1 222 ? 17.598 -13.966 -2.099 1.00 61.88 222 ASP A CA 1
ATOM 1697 C C . ASP A 1 222 ? 17.380 -14.828 -3.354 1.00 61.88 222 ASP A C 1
ATOM 1699 O O . ASP A 1 222 ? 18.342 -15.303 -3.956 1.00 61.88 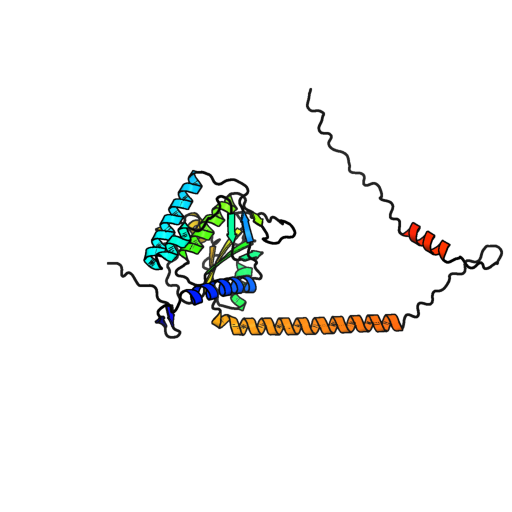222 ASP A O 1
ATOM 1703 N N . ARG A 1 223 ? 16.119 -15.053 -3.754 1.00 58.72 223 ARG A N 1
ATOM 1704 C CA . ARG A 1 223 ? 15.779 -15.751 -5.008 1.00 58.72 223 ARG A CA 1
ATOM 1705 C C . ARG A 1 223 ? 15.646 -14.798 -6.190 1.00 58.72 223 ARG A C 1
ATOM 1707 O O . ARG A 1 223 ? 15.759 -15.243 -7.326 1.00 58.72 223 ARG A O 1
ATOM 1714 N N . ALA A 1 224 ? 15.437 -13.517 -5.912 1.00 57.34 224 ALA A N 1
ATOM 1715 C CA . ALA A 1 224 ? 15.369 -12.462 -6.903 1.00 57.34 224 ALA A CA 1
ATOM 1716 C C . ALA A 1 224 ? 16.757 -12.077 -7.432 1.00 57.34 224 ALA A C 1
ATOM 1718 O O . ALA A 1 224 ? 16.843 -11.588 -8.550 1.00 57.34 224 ALA A O 1
ATOM 1719 N N . LEU A 1 225 ? 17.843 -12.308 -6.680 1.00 61.06 225 LEU A N 1
ATOM 1720 C CA . LEU A 1 225 ? 19.189 -11.881 -7.082 1.00 61.06 225 LEU A CA 1
ATOM 1721 C C . LEU A 1 225 ? 19.652 -12.462 -8.437 1.00 61.06 225 LEU A C 1
ATOM 1723 O O . LEU A 1 225 ? 20.110 -11.674 -9.261 1.00 61.06 225 LEU A O 1
ATOM 1727 N N . PRO A 1 226 ? 19.522 -13.773 -8.731 1.00 59.41 226 PRO A N 1
ATOM 1728 C CA . PRO A 1 226 ? 19.898 -14.304 -10.043 1.00 59.41 226 PRO A CA 1
ATOM 1729 C C . PRO A 1 226 ? 19.076 -13.699 -11.188 1.00 59.41 226 PRO A C 1
ATOM 1731 O O . PRO A 1 226 ? 19.653 -13.273 -12.181 1.00 59.41 226 PRO A O 1
ATOM 1734 N N . ALA A 1 227 ? 17.756 -13.579 -11.014 1.00 63.78 227 ALA A N 1
ATOM 1735 C CA . ALA A 1 227 ? 16.870 -12.987 -12.018 1.00 63.78 227 ALA A CA 1
ATOM 1736 C C . ALA A 1 227 ? 17.143 -11.485 -12.219 1.00 63.78 227 ALA A C 1
ATOM 1738 O O . ALA A 1 227 ? 17.164 -10.993 -13.341 1.00 63.78 227 ALA A O 1
ATOM 1739 N N . ALA A 1 228 ? 17.422 -10.748 -11.142 1.00 64.06 228 ALA A N 1
ATOM 1740 C CA . ALA A 1 228 ? 17.798 -9.341 -11.212 1.00 64.06 228 ALA A CA 1
ATOM 1741 C C . ALA A 1 228 ? 19.148 -9.143 -11.921 1.00 64.06 228 ALA A C 1
ATOM 1743 O O . ALA A 1 228 ? 19.305 -8.183 -12.672 1.00 64.06 228 ALA A O 1
ATOM 1744 N N . LEU A 1 229 ? 20.113 -10.047 -11.712 1.00 66.88 229 LEU A N 1
ATOM 1745 C CA . LEU A 1 229 ? 21.390 -10.037 -12.432 1.00 66.88 229 LEU A CA 1
ATOM 1746 C C . LEU A 1 229 ? 21.207 -10.344 -13.921 1.00 66.88 229 LEU A C 1
ATOM 1748 O O . LEU A 1 229 ? 21.857 -9.704 -14.744 1.00 66.88 229 LEU A O 1
ATOM 1752 N N . GLU A 1 230 ? 20.319 -11.274 -14.265 1.00 70.56 230 GLU A N 1
ATOM 1753 C CA . GLU A 1 230 ? 19.971 -11.597 -15.651 1.00 70.56 230 GLU A CA 1
ATOM 1754 C C . GLU A 1 230 ? 19.333 -10.389 -16.350 1.00 70.56 230 GLU A C 1
ATOM 1756 O O . GLU A 1 230 ? 19.891 -9.900 -17.331 1.00 70.56 230 GLU A O 1
ATOM 1761 N N . ILE A 1 231 ? 18.289 -9.795 -15.763 1.00 70.94 231 ILE A N 1
ATOM 1762 C CA . ILE A 1 231 ? 17.637 -8.577 -16.279 1.00 70.94 231 ILE A CA 1
ATOM 1763 C C . ILE A 1 231 ? 18.641 -7.423 -16.419 1.00 70.94 231 ILE A C 1
ATOM 1765 O O . ILE A 1 231 ? 18.654 -6.713 -17.424 1.00 70.94 231 ILE A O 1
ATOM 1769 N N . ALA A 1 232 ? 19.518 -7.223 -15.430 1.00 70.12 232 ALA A N 1
ATOM 1770 C CA . ALA A 1 232 ? 20.546 -6.186 -15.501 1.00 70.12 232 ALA A CA 1
ATOM 1771 C C . ALA A 1 232 ? 21.568 -6.457 -16.618 1.00 70.12 232 ALA A C 1
ATOM 1773 O O . ALA A 1 232 ? 22.068 -5.518 -17.241 1.00 70.12 232 ALA A O 1
ATOM 1774 N N . SER A 1 233 ? 21.888 -7.726 -16.876 1.00 68.31 233 SER A N 1
ATOM 1775 C CA . SER A 1 233 ? 22.783 -8.118 -17.963 1.00 68.31 233 SER A CA 1
ATOM 1776 C C . SER A 1 233 ? 22.149 -7.895 -19.338 1.00 68.31 233 SER A C 1
ATOM 1778 O O . SER A 1 233 ? 22.814 -7.344 -20.217 1.00 68.31 233 SER A O 1
ATOM 1780 N N . GLU A 1 234 ? 20.861 -8.210 -19.492 1.00 77.00 234 GLU A N 1
ATOM 1781 C CA . GLU A 1 234 ? 20.080 -7.961 -20.708 1.00 77.00 234 GLU A CA 1
ATOM 1782 C C . GLU A 1 234 ? 19.968 -6.461 -20.985 1.00 77.00 234 GLU A C 1
ATOM 1784 O O . GLU A 1 234 ? 20.350 -5.999 -22.058 1.00 77.00 234 GLU A O 1
ATOM 1789 N N . ALA A 1 235 ? 19.576 -5.668 -19.983 1.00 75.19 235 ALA A N 1
ATOM 1790 C CA . ALA A 1 235 ? 19.498 -4.214 -20.105 1.00 75.19 235 ALA A CA 1
A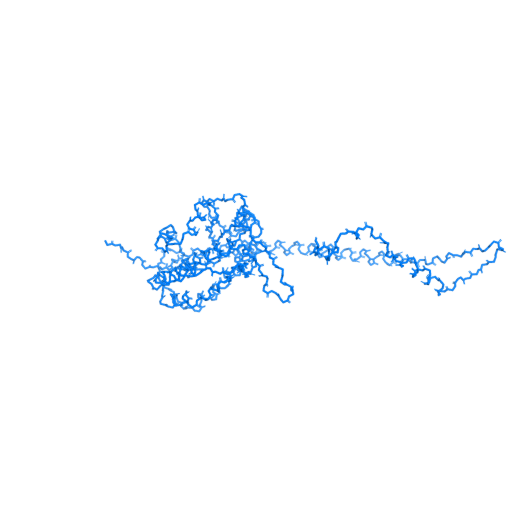TOM 1791 C C . ALA A 1 235 ? 20.857 -3.590 -20.471 1.00 75.19 235 ALA A C 1
ATOM 1793 O O . ALA A 1 235 ? 20.934 -2.633 -21.244 1.00 75.19 235 ALA A O 1
ATOM 1794 N N . ARG A 1 236 ? 21.962 -4.141 -19.948 1.00 76.69 236 ARG A N 1
ATOM 1795 C CA . ARG A 1 236 ? 23.315 -3.702 -20.312 1.00 76.69 236 ARG A CA 1
ATOM 1796 C C . ARG A 1 236 ? 23.669 -4.068 -21.754 1.00 76.69 236 ARG A C 1
ATOM 1798 O O . ARG A 1 236 ? 24.330 -3.269 -22.420 1.00 76.69 236 ARG A O 1
ATOM 1805 N N . ALA A 1 237 ? 23.246 -5.236 -22.231 1.00 81.00 237 ALA A N 1
ATOM 1806 C CA . ALA A 1 237 ? 23.419 -5.638 -23.622 1.00 81.00 237 ALA A CA 1
ATOM 1807 C C . ALA A 1 237 ? 22.635 -4.704 -24.558 1.00 81.00 237 ALA A C 1
ATOM 1809 O O . ALA A 1 237 ? 23.236 -4.117 -25.458 1.00 81.00 237 ALA A O 1
ATOM 1810 N N . GLU A 1 238 ? 21.357 -4.445 -24.273 1.00 84.50 238 GLU A N 1
ATOM 1811 C CA . GLU A 1 238 ? 20.519 -3.515 -25.042 1.00 84.50 238 GLU A CA 1
ATOM 1812 C C . GLU A 1 238 ? 21.105 -2.097 -25.072 1.00 84.50 238 GLU A C 1
ATOM 1814 O O . GLU A 1 238 ? 21.215 -1.482 -26.135 1.00 84.50 238 GLU A O 1
ATOM 1819 N N . ALA A 1 239 ? 21.558 -1.588 -23.921 1.00 83.00 239 ALA A N 1
ATOM 1820 C CA . ALA A 1 239 ? 22.211 -0.284 -23.841 1.00 83.00 239 ALA A CA 1
ATOM 1821 C C . ALA A 1 239 ? 23.510 -0.236 -24.665 1.00 83.00 239 ALA A C 1
ATOM 1823 O O . ALA A 1 239 ? 23.807 0.779 -25.301 1.00 83.00 239 ALA A O 1
ATOM 1824 N N . SER A 1 240 ? 24.282 -1.326 -24.687 1.00 81.31 240 SER A N 1
ATOM 1825 C CA . SER A 1 240 ? 25.498 -1.410 -25.499 1.00 81.31 240 SER A CA 1
ATOM 1826 C C . SER A 1 240 ? 25.191 -1.418 -26.999 1.00 81.31 240 SER A C 1
ATOM 1828 O O . SER A 1 240 ? 25.842 -0.698 -27.756 1.00 81.31 240 SER A O 1
ATOM 1830 N N . GLU A 1 241 ? 24.148 -2.130 -27.430 1.00 85.69 241 GLU A N 1
ATOM 1831 C CA . GLU A 1 241 ? 23.703 -2.125 -28.824 1.00 85.69 241 GLU A CA 1
ATOM 1832 C C . GLU A 1 241 ? 23.171 -0.756 -29.251 1.00 85.69 241 GLU A C 1
ATOM 1834 O O . GLU A 1 241 ? 23.472 -0.280 -30.350 1.00 85.69 241 GLU A O 1
ATOM 1839 N N . ALA A 1 242 ? 22.391 -0.102 -28.386 1.00 83.88 242 ALA A N 1
ATOM 1840 C CA . ALA A 1 242 ? 21.894 1.245 -28.628 1.00 83.88 242 ALA A CA 1
ATOM 1841 C C . ALA A 1 242 ? 23.053 2.237 -28.789 1.00 83.88 242 ALA A C 1
ATOM 1843 O O . ALA A 1 242 ? 23.040 3.044 -29.718 1.00 83.88 242 ALA A O 1
ATOM 1844 N N . ARG A 1 243 ? 24.093 2.127 -27.954 1.00 86.00 243 ARG A N 1
ATOM 1845 C CA . ARG A 1 243 ? 25.290 2.968 -28.050 1.00 86.00 243 ARG A CA 1
ATOM 1846 C C . ARG A 1 243 ? 26.040 2.760 -29.365 1.00 86.00 243 ARG A C 1
ATOM 1848 O O . ARG A 1 243 ? 26.338 3.732 -30.041 1.00 86.00 243 ARG A O 1
ATOM 1855 N N . VAL A 1 244 ? 26.226 1.512 -29.798 1.00 87.44 244 VAL A N 1
ATOM 1856 C CA . VAL A 1 244 ? 26.834 1.208 -31.108 1.00 87.44 244 VAL A CA 1
ATOM 1857 C C . VAL A 1 244 ? 26.012 1.791 -32.266 1.00 87.44 244 VAL A C 1
ATOM 1859 O O . VAL A 1 244 ? 26.574 2.265 -33.254 1.00 87.44 244 VAL A O 1
ATOM 1862 N N . LYS A 1 245 ? 24.674 1.782 -32.171 1.00 85.88 245 LYS A N 1
ATOM 1863 C CA . LYS A 1 245 ? 23.808 2.422 -33.176 1.00 85.88 245 LYS A CA 1
ATOM 1864 C C . LYS A 1 245 ? 23.980 3.941 -33.191 1.00 85.88 245 LYS A C 1
ATOM 1866 O O . LYS A 1 245 ? 24.037 4.500 -34.284 1.00 85.88 245 LYS A O 1
ATOM 1871 N N . VAL A 1 246 ? 24.073 4.581 -32.025 1.00 84.81 246 VAL A N 1
ATOM 1872 C CA . VAL A 1 246 ? 24.342 6.024 -31.907 1.00 84.81 246 VAL A CA 1
ATOM 1873 C C . VAL A 1 246 ? 25.700 6.359 -32.515 1.00 84.81 246 VAL A C 1
ATOM 1875 O O . VAL A 1 246 ? 25.738 7.158 -33.442 1.00 84.81 246 VAL A O 1
ATOM 1878 N N . ASP A 1 247 ? 26.768 5.660 -32.126 1.00 86.12 247 ASP A N 1
ATOM 1879 C CA . ASP A 1 247 ? 28.118 5.884 -32.660 1.00 86.12 247 ASP A CA 1
ATOM 1880 C C . ASP A 1 247 ? 28.148 5.723 -34.193 1.00 86.12 247 ASP A C 1
ATOM 1882 O O . ASP A 1 247 ? 28.756 6.512 -34.916 1.00 86.12 247 ASP A O 1
ATOM 1886 N N . ARG A 1 248 ? 27.422 4.732 -34.734 1.00 85.25 248 ARG A N 1
ATOM 1887 C CA . ARG A 1 248 ? 27.305 4.525 -36.187 1.00 85.25 248 ARG A CA 1
ATOM 1888 C C . ARG A 1 248 ? 26.528 5.643 -36.884 1.00 85.25 248 ARG A C 1
ATOM 1890 O O . ARG A 1 248 ? 26.823 5.954 -38.039 1.00 85.25 248 ARG A O 1
ATOM 1897 N N . LEU A 1 249 ? 25.500 6.197 -36.244 1.00 82.69 249 LEU A N 1
ATOM 1898 C CA . LEU A 1 249 ? 24.747 7.335 -36.776 1.00 82.69 249 LEU A CA 1
ATOM 1899 C C . LEU A 1 249 ? 25.580 8.617 -36.722 1.00 82.69 249 LEU A C 1
ATOM 1901 O O . LEU A 1 249 ? 25.595 9.351 -37.706 1.00 82.69 249 LEU A O 1
ATOM 1905 N N . GLU A 1 250 ? 26.315 8.845 -35.636 1.00 84.94 250 GLU A N 1
ATOM 1906 C CA . GLU A 1 250 ? 27.248 9.965 -35.492 1.00 84.94 250 GLU A CA 1
ATOM 1907 C C . GLU A 1 250 ? 28.375 9.890 -36.525 1.00 84.94 250 GLU A C 1
ATOM 1909 O O . GLU A 1 250 ? 28.671 10.885 -37.183 1.00 84.94 250 GLU A O 1
ATOM 1914 N N . GLN A 1 251 ? 28.938 8.702 -36.759 1.00 81.62 251 GLN A N 1
ATOM 1915 C CA . GLN A 1 251 ? 29.955 8.500 -37.788 1.00 81.62 251 GLN A CA 1
ATOM 1916 C C . GLN A 1 251 ? 29.398 8.752 -39.194 1.00 81.62 251 GLN A C 1
ATOM 1918 O O . GLN A 1 251 ? 30.003 9.482 -39.972 1.00 81.62 251 GLN A O 1
ATOM 1923 N N . LYS A 1 252 ? 28.203 8.234 -39.511 1.00 81.88 252 LYS A N 1
ATOM 1924 C CA . LYS A 1 252 ? 27.529 8.542 -40.785 1.00 81.88 252 LYS A CA 1
ATOM 1925 C C . LYS A 1 252 ? 27.247 10.034 -40.949 1.00 81.88 252 LYS A C 1
ATOM 1927 O O . LYS A 1 252 ? 27.330 10.543 -42.063 1.00 81.88 252 LYS A O 1
ATOM 1932 N N . LEU A 1 253 ? 26.891 10.731 -39.871 1.00 77.50 253 LEU A N 1
ATOM 1933 C CA . LEU A 1 253 ? 26.674 12.173 -39.899 1.00 77.50 253 LEU A CA 1
ATOM 1934 C C . LEU A 1 253 ? 27.992 12.910 -40.160 1.00 77.50 253 LEU A C 1
ATOM 1936 O O . LEU A 1 253 ? 28.032 13.776 -41.029 1.00 77.50 253 LEU A O 1
ATOM 1940 N N . ALA A 1 254 ? 29.077 12.535 -39.483 1.00 72.81 254 ALA A N 1
ATOM 1941 C CA . ALA A 1 254 ? 30.404 13.103 -39.708 1.00 72.81 254 ALA A CA 1
ATOM 1942 C C . ALA A 1 254 ? 30.902 12.857 -41.145 1.00 72.81 254 ALA A C 1
ATOM 1944 O O . ALA A 1 254 ? 31.365 13.790 -41.803 1.00 72.81 254 ALA A O 1
ATOM 1945 N N . ASP A 1 255 ? 30.716 11.648 -41.676 1.00 71.81 255 ASP A N 1
ATOM 1946 C CA . ASP A 1 255 ? 31.110 11.277 -43.041 1.00 71.81 255 ASP A CA 1
ATOM 1947 C C . ASP A 1 255 ? 30.275 12.015 -44.106 1.00 71.81 255 ASP A C 1
ATOM 1949 O O . ASP A 1 255 ? 30.818 12.489 -45.110 1.00 71.81 255 ASP A O 1
ATOM 1953 N N . ASN A 1 256 ? 28.971 12.199 -43.867 1.00 61.28 256 ASN A N 1
ATOM 1954 C CA . ASN A 1 256 ? 28.096 13.002 -44.729 1.00 61.28 256 ASN A CA 1
ATOM 1955 C C . ASN A 1 256 ? 28.410 14.504 -44.649 1.00 61.28 256 ASN A C 1
ATOM 1957 O O . ASN A 1 256 ? 28.279 15.216 -45.643 1.00 61.28 256 ASN A O 1
ATOM 1961 N N . THR A 1 257 ? 28.863 15.000 -43.495 1.00 53.62 257 THR A N 1
ATOM 1962 C CA . THR A 1 257 ? 29.294 16.402 -43.338 1.00 53.62 257 THR A CA 1
ATOM 1963 C C . THR A 1 257 ? 30.662 16.638 -43.996 1.00 53.62 257 THR A C 1
ATOM 1965 O O . THR A 1 257 ? 30.930 17.731 -44.483 1.00 53.62 257 THR A O 1
ATOM 1968 N N . SER A 1 258 ? 31.502 15.598 -44.087 1.00 51.28 258 SER A N 1
ATOM 1969 C CA . SER A 1 258 ? 32.802 15.618 -44.777 1.00 51.28 258 SER A CA 1
ATOM 1970 C C . SER A 1 258 ? 32.681 15.500 -46.309 1.00 51.28 258 SER A C 1
ATOM 1972 O O . SER A 1 258 ? 33.525 16.010 -47.044 1.00 51.28 258 SER A O 1
ATOM 1974 N N . THR A 1 259 ? 31.606 14.882 -46.819 1.00 46.09 259 THR A N 1
ATOM 1975 C CA . THR A 1 259 ? 31.309 14.788 -48.268 1.00 46.09 259 THR A CA 1
ATOM 1976 C C . THR A 1 259 ? 30.332 15.845 -48.778 1.00 46.09 259 THR A C 1
ATOM 1978 O O . THR A 1 259 ? 30.296 16.114 -49.979 1.00 46.09 259 THR A O 1
ATOM 1981 N N . SER A 1 260 ? 29.595 16.518 -47.894 1.00 40.72 260 SER A N 1
ATOM 1982 C CA . SER A 1 260 ? 28.885 17.747 -48.234 1.00 40.72 260 SER A CA 1
ATOM 1983 C C . SER A 1 260 ? 29.877 18.908 -48.268 1.00 40.72 260 SER A C 1
ATOM 1985 O O . SER A 1 260 ? 29.919 19.744 -47.364 1.00 40.72 260 SER A O 1
ATOM 1987 N N . SER A 1 261 ? 30.643 19.018 -49.359 1.00 39.88 261 SER A N 1
ATOM 1988 C CA . SER A 1 261 ? 31.073 20.338 -49.803 1.00 39.88 261 SER A CA 1
ATOM 1989 C C . SER A 1 261 ? 29.793 21.147 -49.992 1.00 39.88 261 SER A C 1
ATOM 1991 O O . SER A 1 261 ? 29.090 20.978 -50.990 1.00 39.88 261 SER A O 1
ATOM 1993 N N . VAL A 1 262 ? 29.444 21.972 -49.007 1.00 41.44 262 VAL A N 1
ATOM 1994 C CA . VAL A 1 262 ? 28.436 23.008 -49.183 1.00 41.44 262 VAL A CA 1
ATOM 1995 C C . VAL A 1 262 ? 29.029 23.951 -50.220 1.00 41.44 262 VAL A C 1
ATOM 1997 O O . VAL A 1 262 ? 29.753 24.896 -49.909 1.00 41.44 262 VAL A O 1
ATOM 2000 N N . VAL A 1 263 ? 28.792 23.632 -51.489 1.00 39.06 263 VAL A N 1
ATOM 2001 C CA . VAL A 1 263 ? 28.919 24.586 -52.571 1.00 39.06 263 VAL A CA 1
ATOM 2002 C C . VAL A 1 263 ? 27.802 25.573 -52.294 1.00 39.06 263 VAL A C 1
ATOM 2004 O O . VAL A 1 263 ? 26.642 25.330 -52.618 1.00 39.06 263 VAL A O 1
ATOM 2007 N N . TRP A 1 264 ? 28.143 26.671 -51.627 1.00 38.34 264 TRP A N 1
ATOM 2008 C CA . TRP A 1 264 ? 27.307 27.858 -51.611 1.00 38.34 264 TRP A CA 1
ATOM 2009 C C . TRP A 1 264 ? 27.236 28.352 -53.055 1.00 38.34 264 TRP A C 1
ATOM 2011 O O . TRP A 1 264 ? 28.061 29.152 -53.499 1.00 38.34 264 TRP A O 1
ATOM 2021 N N . VAL A 1 265 ? 26.293 27.814 -53.829 1.00 41.03 265 VAL A N 1
ATOM 2022 C CA . VAL A 1 265 ? 25.950 28.362 -55.135 1.00 41.03 265 VAL A CA 1
ATOM 2023 C C . VAL A 1 265 ? 25.314 29.714 -54.841 1.00 41.03 265 VAL A C 1
ATOM 2025 O O . VAL A 1 265 ? 24.147 29.798 -54.473 1.00 41.03 265 VAL A O 1
ATOM 2028 N N . ARG A 1 266 ? 26.110 30.784 -54.940 1.00 41.44 266 ARG A N 1
ATOM 2029 C CA . ARG A 1 266 ? 25.579 32.141 -55.070 1.00 41.44 266 ARG A CA 1
ATOM 2030 C C . ARG A 1 266 ? 24.694 32.134 -56.306 1.00 41.44 266 ARG A C 1
ATOM 2032 O O . ARG A 1 266 ? 25.201 32.069 -57.425 1.00 41.44 266 ARG A O 1
ATOM 2039 N N . GLU A 1 267 ? 23.388 32.168 -56.099 1.00 42.62 267 GLU A N 1
ATOM 2040 C CA . GLU A 1 267 ? 22.435 32.413 -57.167 1.00 42.62 267 GLU A CA 1
ATOM 2041 C C . GLU A 1 267 ? 22.685 33.844 -57.667 1.00 42.62 267 GLU A C 1
ATOM 2043 O O . GLU A 1 267 ? 22.320 34.833 -57.034 1.00 42.62 267 GLU A O 1
ATOM 2048 N N . LEU A 1 268 ? 23.449 33.963 -58.755 1.00 45.47 268 LEU A N 1
ATOM 2049 C CA . LEU A 1 268 ? 23.672 35.233 -59.433 1.00 45.47 268 LEU A CA 1
ATOM 2050 C C . LEU A 1 268 ? 22.380 35.578 -60.171 1.00 45.47 268 LEU A C 1
ATOM 2052 O O . LEU A 1 268 ? 22.147 35.106 -61.285 1.00 45.47 268 LEU A O 1
ATOM 2056 N N . ALA A 1 269 ? 21.536 36.388 -59.538 1.00 50.22 269 ALA A N 1
ATOM 2057 C CA . ALA A 1 269 ? 20.413 37.010 -60.216 1.00 50.22 269 ALA A CA 1
ATOM 2058 C C . ALA A 1 269 ? 20.955 37.902 -61.344 1.00 50.22 269 ALA A C 1
ATOM 2060 O O . ALA A 1 269 ? 21.810 38.761 -61.123 1.00 50.22 269 ALA A O 1
ATOM 2061 N N . ARG A 1 270 ? 20.492 37.657 -62.573 1.00 48.72 270 ARG A N 1
ATOM 2062 C CA . ARG A 1 270 ? 20.714 38.560 -63.704 1.00 48.72 270 ARG A CA 1
ATOM 2063 C C . ARG A 1 270 ? 19.544 39.521 -63.773 1.00 48.72 270 ARG A C 1
ATOM 2065 O O . ARG A 1 270 ? 18.407 39.085 -63.952 1.00 48.72 270 ARG A O 1
ATOM 2072 N N . ASP A 1 271 ? 19.839 40.809 -63.693 1.00 53.97 271 ASP A N 1
ATOM 2073 C CA . ASP A 1 271 ? 18.860 41.833 -64.025 1.00 53.97 271 ASP A CA 1
ATOM 2074 C C . ASP A 1 271 ? 18.556 41.811 -65.530 1.00 53.97 271 ASP A C 1
ATOM 2076 O O . ASP A 1 271 ? 19.331 41.296 -66.345 1.00 53.97 271 ASP A O 1
ATOM 2080 N N . LYS A 1 272 ? 17.407 42.379 -65.911 1.00 55.31 272 LYS A N 1
ATOM 2081 C CA . LYS A 1 272 ? 16.885 42.385 -67.292 1.00 55.31 272 LYS A CA 1
ATOM 2082 C C . LYS A 1 272 ? 17.815 43.059 -68.314 1.00 55.31 272 LYS A C 1
ATOM 2084 O O . LYS A 1 272 ? 17.636 42.843 -69.510 1.00 55.31 272 LYS A O 1
ATOM 2089 N N . ASP A 1 273 ? 18.838 43.766 -67.841 1.00 54.75 273 ASP A N 1
ATOM 2090 C CA . ASP A 1 273 ? 19.815 44.491 -68.656 1.00 54.75 273 ASP A CA 1
ATOM 2091 C C . ASP A 1 273 ? 21.167 43.750 -68.776 1.00 54.75 273 ASP A C 1
ATOM 2093 O O . ASP A 1 273 ? 22.118 44.257 -69.367 1.00 54.75 273 ASP A O 1
ATOM 2097 N N . GLY A 1 274 ? 21.267 42.521 -68.250 1.00 50.53 274 GLY A N 1
ATOM 2098 C CA . GLY A 1 274 ? 22.418 41.628 -68.446 1.00 50.53 274 GLY A CA 1
ATOM 2099 C C . GLY A 1 274 ? 23.617 41.865 -67.520 1.00 50.53 274 GLY A C 1
ATOM 2100 O O . GLY A 1 274 ? 24.604 41.132 -67.609 1.00 50.53 274 GLY A O 1
ATOM 2101 N N . THR A 1 275 ? 23.543 42.833 -66.610 1.00 49.19 275 THR A N 1
ATOM 2102 C CA . THR A 1 275 ? 24.590 43.114 -65.617 1.00 49.19 275 THR A CA 1
ATOM 2103 C C . THR A 1 275 ? 24.490 42.164 -64.421 1.00 49.19 275 THR A C 1
ATOM 2105 O O . THR A 1 275 ? 23.404 41.909 -63.904 1.00 49.19 275 THR A O 1
ATOM 2108 N N . VAL A 1 276 ? 25.631 41.632 -63.973 1.00 47.69 276 VAL A N 1
ATOM 2109 C CA . VAL A 1 276 ? 25.725 40.746 -62.802 1.00 47.69 276 VAL A CA 1
ATOM 2110 C C . VAL A 1 276 ? 26.182 41.569 -61.601 1.00 47.69 276 VAL A C 1
ATOM 2112 O O . VAL A 1 276 ? 27.338 41.989 -61.547 1.00 47.69 276 VAL A O 1
ATOM 2115 N N . THR A 1 277 ? 25.299 41.792 -60.632 1.00 51.69 277 THR A N 1
ATOM 2116 C CA . THR A 1 277 ? 25.636 42.431 -59.355 1.00 51.69 277 THR A CA 1
ATOM 2117 C C . THR A 1 277 ? 25.689 41.377 -58.251 1.00 51.69 277 THR A C 1
ATOM 2119 O O . THR A 1 277 ? 24.801 40.541 -58.094 1.00 51.69 277 THR A O 1
ATOM 2122 N N . ALA A 1 278 ? 26.783 41.367 -57.489 1.00 49.09 278 ALA A N 1
ATOM 2123 C CA . ALA A 1 278 ? 26.893 40.515 -56.314 1.00 49.09 278 ALA A CA 1
ATOM 2124 C C . ALA A 1 278 ? 26.047 41.131 -55.188 1.00 49.09 278 ALA A C 1
ATOM 2126 O O . ALA A 1 278 ? 26.439 42.160 -54.639 1.00 49.09 278 ALA A O 1
ATOM 2127 N N . LYS A 1 279 ? 24.907 40.514 -54.843 1.00 53.19 279 LYS A N 1
ATOM 2128 C CA . LYS A 1 279 ? 24.141 40.886 -53.641 1.00 53.19 279 LYS A CA 1
ATOM 2129 C C . LYS A 1 279 ? 25.050 40.797 -52.412 1.00 53.19 279 LYS A C 1
ATOM 2131 O O . LYS A 1 279 ? 25.779 39.813 -52.231 1.00 53.19 279 LYS A O 1
ATOM 2136 N N . SER A 1 280 ? 25.050 41.848 -51.597 1.00 53.00 280 SER A N 1
ATOM 2137 C CA . SER A 1 280 ? 25.872 41.895 -50.390 1.00 53.00 280 SER A CA 1
ATOM 2138 C C . SER A 1 280 ? 25.288 40.968 -49.318 1.00 53.00 280 SER A C 1
ATOM 2140 O O . SER A 1 280 ? 24.085 40.725 -49.273 1.00 53.00 280 SER A O 1
ATOM 2142 N N . ARG A 1 281 ? 26.152 40.430 -48.449 1.00 47.09 281 ARG A N 1
ATOM 2143 C CA . ARG A 1 281 ? 25.783 39.478 -47.386 1.00 47.09 281 ARG A CA 1
ATOM 2144 C C . ARG A 1 281 ? 24.674 40.003 -46.460 1.00 47.09 281 ARG A C 1
ATOM 2146 O O . ARG A 1 281 ? 23.869 39.213 -45.989 1.00 47.09 281 ARG A O 1
ATOM 2153 N N . GLN A 1 282 ? 24.623 41.318 -46.262 1.00 51.69 282 GLN A N 1
ATOM 2154 C CA . GLN A 1 282 ? 23.657 41.982 -45.391 1.00 51.69 282 GLN A CA 1
ATOM 2155 C C . GLN A 1 282 ? 22.213 41.827 -45.902 1.00 51.69 282 GLN A C 1
ATOM 2157 O O . GLN A 1 282 ? 21.309 41.541 -45.132 1.00 51.69 282 GLN A O 1
ATOM 2162 N N . GLU A 1 283 ? 22.001 41.939 -47.217 1.00 54.06 283 GLU A N 1
ATOM 2163 C CA . GLU A 1 283 ? 20.654 41.906 -47.809 1.00 54.06 283 GLU A CA 1
ATOM 2164 C C . GLU A 1 283 ? 20.031 40.504 -47.778 1.00 54.06 283 GLU A C 1
ATOM 2166 O O . GLU A 1 283 ? 18.814 40.369 -47.698 1.00 54.06 283 GLU A O 1
ATOM 2171 N N . ALA A 1 284 ? 20.862 39.457 -47.827 1.00 54.69 284 ALA A N 1
ATOM 2172 C CA . ALA A 1 284 ? 20.407 38.071 -47.744 1.00 54.69 284 ALA A CA 1
ATOM 2173 C C . ALA A 1 284 ? 20.061 37.651 -46.304 1.00 54.69 284 ALA A C 1
ATOM 2175 O O . ALA A 1 284 ? 19.145 36.854 -46.107 1.00 54.69 284 ALA A O 1
ATOM 2176 N N . GLU A 1 285 ? 20.772 38.188 -45.305 1.00 54.00 285 GLU A N 1
ATOM 2177 C CA . GLU A 1 285 ? 20.468 37.959 -43.886 1.00 54.00 285 GLU A CA 1
ATOM 2178 C C . GLU A 1 285 ? 19.146 38.657 -43.496 1.00 54.00 285 GLU A C 1
ATOM 2180 O O . GLU A 1 285 ? 18.292 38.017 -42.882 1.00 54.00 285 GLU A O 1
ATOM 2185 N N . ASP A 1 286 ? 18.895 39.880 -43.984 1.00 57.06 286 ASP A N 1
ATOM 2186 C CA . ASP A 1 286 ? 17.631 40.608 -43.763 1.00 57.06 286 ASP A CA 1
ATOM 2187 C C . ASP A 1 286 ? 16.408 39.924 -44.420 1.00 57.06 286 ASP A C 1
ATOM 2189 O O . ASP A 1 286 ? 15.294 39.959 -43.886 1.00 57.06 286 ASP A O 1
ATOM 2193 N N . GLU A 1 287 ? 16.581 39.291 -45.589 1.00 56.03 287 GLU A N 1
ATOM 2194 C CA . GLU A 1 287 ? 15.513 38.529 -46.264 1.00 56.03 287 GLU A CA 1
ATOM 2195 C C . GLU A 1 287 ? 15.180 37.227 -45.520 1.00 56.03 287 GLU A C 1
ATOM 2197 O O . GLU A 1 287 ? 14.003 36.876 -45.386 1.00 56.03 287 GLU A O 1
ATOM 2202 N N . LEU A 1 288 ? 16.194 36.539 -44.984 1.00 55.44 288 LEU A N 1
ATOM 2203 C CA . LEU A 1 288 ? 15.997 35.353 -44.149 1.00 55.44 288 LEU A CA 1
ATOM 2204 C C . LEU A 1 288 ? 15.278 35.710 -42.844 1.00 55.44 288 LEU A C 1
ATOM 2206 O O . LEU A 1 288 ? 14.345 35.014 -42.448 1.00 55.44 288 LEU A O 1
ATOM 2210 N N . GLU A 1 289 ? 15.651 36.815 -42.202 1.00 54.47 289 GLU A N 1
ATOM 2211 C CA . GLU A 1 289 ? 15.026 37.247 -40.950 1.00 54.47 289 GLU A CA 1
ATOM 2212 C C . GLU A 1 289 ? 13.542 37.615 -41.147 1.00 54.47 289 GLU A C 1
ATOM 2214 O O . GLU A 1 289 ? 12.704 37.296 -40.302 1.00 54.47 289 GLU A O 1
ATOM 2219 N N . ARG A 1 290 ? 13.170 38.168 -42.314 1.00 59.88 290 ARG A N 1
ATOM 2220 C CA . ARG A 1 290 ? 11.756 38.366 -42.694 1.00 59.88 290 ARG A CA 1
ATOM 2221 C C . ARG A 1 290 ? 11.026 37.066 -43.021 1.00 59.88 290 ARG A C 1
ATOM 2223 O O . ARG A 1 290 ? 9.852 36.944 -42.683 1.00 59.88 290 ARG A O 1
ATOM 2230 N N . ALA A 1 291 ? 11.685 36.101 -43.662 1.00 53.12 291 ALA A N 1
ATOM 2231 C CA . ALA A 1 291 ? 11.071 34.817 -44.006 1.00 53.12 291 ALA A CA 1
ATOM 2232 C C . ALA A 1 291 ? 10.767 33.948 -42.769 1.00 53.12 291 ALA A C 1
ATOM 2234 O O . ALA A 1 291 ? 9.841 33.138 -42.804 1.00 53.12 291 ALA A O 1
ATOM 2235 N N . PHE A 1 292 ? 11.511 34.139 -41.671 1.00 47.19 292 PHE A N 1
ATOM 2236 C CA . PHE A 1 292 ? 11.325 33.424 -40.403 1.00 47.19 292 PHE A CA 1
ATOM 2237 C C . PHE A 1 292 ? 10.533 34.203 -39.338 1.00 47.19 292 PHE A C 1
ATOM 2239 O O . PHE A 1 292 ? 10.227 33.645 -38.280 1.00 47.19 292 PHE A O 1
ATOM 2246 N N . GLN A 1 293 ? 10.113 35.443 -39.612 1.00 44.09 293 GLN A N 1
ATOM 2247 C CA . GLN A 1 293 ? 9.106 36.123 -38.795 1.00 44.09 293 GLN A CA 1
ATOM 2248 C C . GLN A 1 293 ? 7.723 35.517 -39.057 1.00 44.09 293 GLN A C 1
ATOM 2250 O O . GLN A 1 293 ? 6.955 35.950 -39.918 1.00 44.09 293 GLN A O 1
ATOM 2255 N N . VAL A 1 294 ? 7.386 34.495 -38.270 1.00 44.16 294 VAL A N 1
ATOM 2256 C CA . VAL A 1 294 ? 6.020 33.983 -38.159 1.00 44.16 294 VAL A CA 1
ATOM 2257 C C . VAL A 1 294 ? 5.149 35.101 -37.586 1.00 44.16 294 VAL A C 1
ATOM 2259 O O . VAL A 1 294 ? 5.193 35.392 -36.393 1.00 44.16 294 VAL A O 1
ATOM 2262 N N . SER A 1 295 ? 4.356 35.748 -38.443 1.00 45.00 295 SER A N 1
ATOM 2263 C CA . SER A 1 295 ? 3.285 36.636 -37.988 1.00 45.00 295 SER A CA 1
ATOM 2264 C C . SER A 1 295 ? 2.314 35.826 -37.122 1.00 45.00 295 SER A C 1
ATOM 2266 O O . SER A 1 295 ? 1.855 34.774 -37.583 1.00 45.00 295 SER A O 1
ATOM 2268 N N . PRO A 1 296 ? 1.975 36.271 -35.899 1.00 42.72 296 PRO A N 1
ATOM 2269 C CA . PRO A 1 296 ? 0.934 35.629 -35.115 1.00 42.72 296 PRO A CA 1
ATOM 2270 C C . PRO A 1 296 ? -0.384 35.846 -35.859 1.00 42.72 296 PRO A C 1
ATOM 2272 O O . PRO A 1 296 ? -0.952 36.934 -35.842 1.00 42.72 296 PRO A O 1
ATOM 2275 N N . LYS A 1 297 ? -0.831 34.827 -36.597 1.00 42.75 297 LYS A N 1
ATOM 2276 C CA . LYS A 1 297 ? -2.151 34.840 -37.214 1.00 42.75 297 LYS A CA 1
ATOM 2277 C C . LYS A 1 297 ? -3.199 34.730 -36.119 1.00 42.75 297 LYS A C 1
ATOM 2279 O O . LYS A 1 297 ? -3.158 33.817 -35.297 1.00 42.75 297 LYS A O 1
ATOM 2284 N N . ASP A 1 298 ? -4.126 35.673 -36.185 1.00 45.28 298 ASP A N 1
ATOM 2285 C CA . ASP A 1 298 ? -5.430 35.697 -35.547 1.00 45.28 298 ASP A CA 1
ATOM 2286 C C . ASP A 1 298 ? -6.025 34.293 -35.381 1.00 45.28 298 ASP A C 1
ATOM 2288 O O . ASP A 1 298 ? -6.362 33.622 -36.359 1.00 45.28 298 ASP A O 1
ATOM 2292 N N . HIS A 1 299 ? -6.189 33.868 -34.128 1.00 36.38 299 HIS A N 1
ATOM 2293 C CA . HIS A 1 299 ? -7.115 32.798 -33.788 1.00 36.38 299 HIS A CA 1
ATOM 2294 C C . HIS A 1 299 ? -8.492 33.428 -33.525 1.00 36.38 299 HIS A C 1
ATOM 2296 O O . HIS A 1 299 ? -8.632 34.204 -32.576 1.00 36.38 299 HIS A O 1
ATOM 2302 N N . PRO A 1 300 ? -9.520 33.117 -34.332 1.00 46.12 300 PRO A N 1
ATOM 2303 C CA . PRO A 1 300 ? -10.878 33.551 -34.067 1.00 46.12 300 PRO A CA 1
ATOM 2304 C C . PRO A 1 300 ? -11.512 32.551 -33.098 1.00 46.12 300 PRO A C 1
ATOM 2306 O O . PRO A 1 300 ? -12.070 31.566 -33.551 1.00 46.12 300 PRO A O 1
ATOM 2309 N N . ASP A 1 301 ? -11.370 32.766 -31.787 1.00 44.34 301 ASP A N 1
ATOM 2310 C CA . ASP A 1 301 ? -12.239 32.137 -30.770 1.00 44.34 301 ASP A CA 1
ATOM 2311 C C . ASP A 1 301 ? -12.093 32.786 -29.377 1.00 44.34 301 ASP A C 1
ATOM 2313 O O . ASP A 1 301 ? -11.971 32.133 -28.344 1.00 44.34 301 ASP A O 1
ATOM 2317 N N . SER A 1 302 ? -12.138 34.120 -29.326 1.00 43.88 302 SER A N 1
ATOM 2318 C CA . SER A 1 302 ? -12.356 34.875 -28.084 1.00 43.88 302 SER A CA 1
ATOM 2319 C C . SER A 1 302 ? -13.707 35.589 -28.124 1.00 43.88 302 SER A C 1
ATOM 2321 O O . SER A 1 302 ? -13.827 36.811 -28.200 1.00 43.88 302 SER A O 1
ATOM 2323 N N . ARG A 1 303 ? -14.777 34.797 -28.062 1.00 44.06 303 ARG A N 1
ATOM 2324 C CA . ARG A 1 303 ? -16.079 35.262 -27.579 1.00 44.06 303 ARG A CA 1
ATOM 2325 C C . ARG A 1 303 ? -16.513 34.339 -26.450 1.00 44.06 303 ARG A C 1
ATOM 2327 O O . ARG A 1 303 ? -16.411 33.130 -26.611 1.00 44.06 303 ARG A O 1
ATOM 2334 N N . LEU A 1 304 ? -17.068 34.951 -25.395 1.00 41.66 304 LEU A N 1
ATOM 2335 C CA . LEU A 1 304 ? -17.579 34.385 -24.130 1.00 41.66 304 LEU A CA 1
ATOM 2336 C C . LEU A 1 304 ? -16.493 34.359 -23.024 1.00 41.66 304 LEU A C 1
ATOM 2338 O O . LEU A 1 304 ? -15.502 33.662 -23.161 1.00 41.66 304 LEU A O 1
ATOM 2342 N N . ASN A 1 305 ? -16.558 35.086 -21.902 1.00 37.41 305 ASN A N 1
ATOM 2343 C CA . ASN A 1 305 ? -17.650 35.810 -21.252 1.00 37.41 305 ASN A CA 1
ATOM 2344 C C . ASN A 1 305 ? -17.098 36.963 -20.393 1.00 37.41 305 ASN A C 1
ATOM 2346 O O . ASN A 1 305 ? -16.217 36.750 -19.561 1.00 37.41 305 ASN A O 1
ATOM 2350 N N . ASN A 1 306 ? -17.680 38.154 -20.557 1.00 39.84 306 ASN A N 1
ATOM 2351 C CA . ASN A 1 306 ? -17.625 39.222 -19.562 1.00 39.84 306 ASN A CA 1
ATOM 2352 C C . ASN A 1 306 ? -18.461 38.803 -18.348 1.00 39.84 306 ASN A C 1
ATOM 2354 O O . ASN A 1 306 ? -19.634 38.453 -18.479 1.00 39.84 306 ASN A O 1
ATOM 2358 N N . VAL A 1 307 ? -17.846 38.865 -17.174 1.00 48.31 307 VAL A N 1
ATOM 2359 C CA . VAL A 1 307 ? -18.508 38.796 -15.874 1.00 48.31 307 VAL A CA 1
ATOM 2360 C C . VAL A 1 307 ? -18.824 40.238 -15.496 1.00 48.31 307 VAL A C 1
ATOM 2362 O O . VAL A 1 307 ? -17.953 40.884 -14.940 1.00 48.31 307 VAL A O 1
ATOM 2365 N N . ASP A 1 308 ? -19.994 40.760 -15.889 1.00 49.69 308 ASP A N 1
ATOM 2366 C CA . ASP A 1 308 ? -20.547 42.004 -15.303 1.00 49.69 308 ASP A CA 1
ATOM 2367 C C . ASP A 1 308 ? -22.042 42.293 -15.599 1.00 49.69 308 ASP A C 1
ATOM 2369 O O . ASP A 1 308 ? -22.573 43.278 -15.101 1.00 49.69 308 ASP A O 1
ATOM 2373 N N . ASP A 1 309 ? -22.790 41.422 -16.295 1.00 47.41 309 ASP A N 1
ATOM 2374 C CA . ASP A 1 309 ? -24.233 41.639 -16.566 1.00 47.41 309 ASP A CA 1
ATOM 2375 C C . ASP A 1 309 ? -25.191 40.805 -15.682 1.00 47.41 309 ASP A C 1
ATOM 2377 O O . ASP A 1 309 ? -26.258 40.374 -16.115 1.00 47.41 309 ASP A O 1
ATOM 2381 N N . LEU A 1 310 ? -24.856 40.597 -14.405 1.00 42.53 310 LEU A N 1
ATOM 2382 C CA . LEU A 1 310 ? -25.793 40.058 -13.401 1.00 42.53 310 LEU A CA 1
ATOM 2383 C C . LEU A 1 310 ? -25.967 41.036 -12.235 1.00 42.53 310 LEU A C 1
ATOM 2385 O O . LEU A 1 310 ? -25.678 40.739 -11.079 1.00 42.53 310 LEU A O 1
ATOM 2389 N N . ALA A 1 311 ? -26.468 42.224 -12.564 1.00 45.91 311 ALA A N 1
ATOM 2390 C CA . ALA A 1 311 ? -27.102 43.127 -11.611 1.00 45.91 311 ALA A CA 1
ATOM 2391 C C . ALA A 1 311 ? -28.177 43.973 -12.315 1.00 45.91 311 ALA A C 1
ATOM 2393 O O . ALA A 1 311 ? -28.007 45.180 -12.494 1.00 45.91 311 ALA A O 1
ATOM 2394 N N . LYS A 1 312 ? -29.270 43.320 -12.733 1.00 37.78 312 LYS A N 1
ATOM 2395 C CA . LYS A 1 312 ? -30.613 43.892 -12.931 1.00 37.78 312 LYS A CA 1
ATOM 2396 C C . LYS A 1 312 ? -31.648 42.786 -13.095 1.00 37.78 312 LYS A C 1
ATOM 2398 O O . LYS A 1 312 ? -31.386 41.862 -13.891 1.00 37.78 312 LYS A O 1
#

Radius of gyration: 30.88 Å; chains: 1; bounding box: 63×70×95 Å

pLDDT: mean 73.43, std 19.75, range [28.12, 96.88]

Sequence (312 aa):
MVECGAYCMLDKAGHPAAFSDSRISQQSGSQYEGLVASVINGHRRKLKAVTFQEAGERTQVEALKKSVAAFLRERVSDNAGQRVLARGFGEEEADVDAVFHGSFKDLLSKLNQVTEAKVLATCARTTCVLVEACSDSRFVAMKLLQIEIQCRLVQRRGFLVNDEPHGLQAQDLAPESTGYAIVFNRAALQINIQSVLDTLGLTYVKGLLQEGKLHIAFLQADRALPAALEIASEARAEASEARVKVDRLEQKLADNTSTSSVVWVRELARDKDGTVTAKSRQEAEDELERAFQVSPKDHPDSRLNNVDDLAK

Foldseek 3Di:
DDPPDQDAFQDPVGDGDDDDDPVCVVVLQVVQLVVLCVLQVWDKWKKFFPDFADPVNVVVLLLLLQLLLVLCCVRPNNVLSVVSNVDCPDRTIAIQSTKHFAFPVSSCVSLVLQDNWDWDFGDPLAGMEREAEEADCSCVSVVLSRVLSSLVRLVSQMWIFDPDPPDTPTGTHHSNHYAYEYEYEPRDDPDPVVVSCVSSVSPVSVVCSVNNRYTYTYGHPVSRVVSVVVVVVVVVVVVVVVVVVVVVVVVVVVVVVVVPPVPPPQPQDQDPVRDTDRDDPVVVVVVVVVVPPDDPDDDPDPDDDDPDPPDD

Secondary structure (DSSP, 8-state):
--------EE-TTS-EE----HHHHHHHHHHHHHHHHHHTT-EEEEEE-SSPPPHHHHHHHHHHHHHHHHHHHHHT-HHHHHHHHH---BTTEEEEEEEEES-HHHHHHHHHTTS----S---TT--EEEEEEESSGGGHHHHHHHHHHHHHHHHTT-EEE--SSS----EE--TTTEEEEEEEETT-----HHHHHHHHT-HHHHHHHHTT-EEEEEE-HHHHHHHHHHHHHHHHHHHHHHHHHHHHHHHHHHHHHHH---------PBPTTS-B----HHHHHHHHHHHT--------------S-----